Protein AF-A0A1Y5D9Z1-F1 (afdb_monomer_lite)

pLDDT: mean 82.8, std 11.49, range [46.22, 98.44]

Foldseek 3Di:
DALLLDDPVVPDPPVPCPVVVVVVVVVVVPPDPVSCVVPVVVVVVVVVVVVVVLLSVVLNCQQQNDVVQVRHHVLVSLVFDAPPDRQLSQLSSVLSCVLQPVVDLDDDGCVVHVPCCVQLAQVVVPVVVVVVNVVRSVVSSQVSLQSCLVVWDQHSVRDIDNDSLQDKDKDKDPFDWAPDRDPRRGTDTDHDIDIDMDGNCPQDDPQVNVCVPHDQFDWDWDDDPPDRRIDTDTDPPHDDWDPCLVVQQSCVSVVHHRDCVVAADVPPRNSGTHHPSVRD

Secondary structure (DSSP, 8-state):
--TT---GGG-S--TTTHHHHHHHHHHHHTS-HHHHHHTHHHHHHHHHHHHHHHHHHHHHHHHH--GGGTS--HHHHTT-PPPSSHHHHHHHHHHHHHHH-TT------STT-SS---TTBTHHHHHHHHHHHHHHHHHHHHHHHHHHHHH-EE-TTS-EE---TT-EEEEE-SSEE-SS--TTBS--EES---EEEEE-TTTS-HHHHHHTTS----EEEES-TTSS--EEEE-TTS----TTHHHHHHHHHTTPPP-HHHH-BTTTBTT-PPPGGGG-

Radius of gyration: 23.36 Å; chains: 1; bounding box: 66×49×55 Å

Sequence (280 aa):
MDNQFNNPYSRGSVSGSESAINDLLAAQQVNSDASRDAHTAAWNGFEKREELEAKMSDLSGLLNGTDDNGNVSSADALGVTYPNTGFARQLEAAVTLAIHNPQTLYMAVGTPGLGGWDDHNNGIDRYRNRMNDLMEAIKAAMAHIKAAATQGVTTISGTGRTQTDNIIINVMGDFGRLVNLNGSGGWDHANNQNLYTFGGAGVRPTKEAAALGSVVGTTVRSGTSKTNNQYTIPTTDSPTWEPMSMASSIYGYFGAQNSAILTADALLNPLGDIRLEDAL

Structure (mmCIF, N/CA/C/O backbone):
data_AF-A0A1Y5D9Z1-F1
#
_entry.id   AF-A0A1Y5D9Z1-F1
#
loop_
_atom_site.group_PDB
_atom_site.id
_atom_site.type_symbol
_atom_site.label_atom_id
_atom_site.label_alt_id
_atom_site.label_comp_id
_atom_site.label_asym_id
_atom_site.label_entity_id
_atom_site.label_seq_id
_atom_site.pdbx_PDB_ins_code
_atom_site.Cartn_x
_atom_site.Cartn_y
_atom_site.Cartn_z
_atom_site.occupancy
_atom_site.B_iso_or_equiv
_atom_site.auth_seq_id
_atom_site.auth_comp_id
_atom_site.auth_asym_id
_atom_site.auth_atom_id
_atom_site.pdbx_PDB_model_num
ATOM 1 N N . MET A 1 1 ? -11.302 -0.307 -1.345 1.00 55.00 1 MET A N 1
ATOM 2 C CA . MET A 1 1 ? -12.139 0.502 -0.425 1.00 55.00 1 MET A CA 1
ATOM 3 C C . MET A 1 1 ? -12.197 1.929 -0.958 1.00 55.00 1 MET A C 1
ATOM 5 O O . MET A 1 1 ? -11.224 2.328 -1.590 1.00 55.00 1 MET A O 1
ATOM 9 N N . ASP A 1 2 ? -13.309 2.658 -0.817 1.00 64.94 2 ASP A N 1
ATOM 10 C CA . ASP A 1 2 ? -13.320 4.097 -1.136 1.00 64.94 2 ASP A CA 1
ATOM 11 C C . ASP A 1 2 ? -12.885 4.934 0.071 1.00 64.94 2 ASP A C 1
ATOM 13 O O . ASP A 1 2 ? -12.715 4.420 1.173 1.00 64.94 2 ASP A O 1
ATOM 17 N N . ASN A 1 3 ? -12.686 6.229 -0.149 1.00 65.69 3 ASN A N 1
ATOM 18 C CA . ASN A 1 3 ? -12.287 7.191 0.876 1.00 65.69 3 ASN A CA 1
ATOM 19 C C . ASN A 1 3 ? -13.431 7.590 1.829 1.00 65.69 3 ASN A C 1
ATOM 21 O O . ASN A 1 3 ? -13.318 8.603 2.508 1.00 65.69 3 ASN A O 1
ATOM 25 N N . GLN A 1 4 ? -14.539 6.848 1.833 1.00 69.62 4 GLN A N 1
ATOM 26 C CA . GLN A 1 4 ? -15.711 7.112 2.668 1.00 69.62 4 GLN A CA 1
ATOM 27 C C . GLN A 1 4 ? -16.092 5.899 3.525 1.00 69.62 4 GLN A C 1
ATOM 29 O O . GLN A 1 4 ? -17.090 5.955 4.229 1.00 69.62 4 GLN A O 1
ATOM 34 N N . PHE A 1 5 ? -15.332 4.797 3.445 1.00 70.75 5 PHE A N 1
ATOM 35 C CA . PHE A 1 5 ? -15.662 3.525 4.094 1.00 70.75 5 PHE A CA 1
ATOM 36 C C . PHE A 1 5 ? -17.086 3.034 3.806 1.00 70.75 5 PHE A C 1
ATOM 38 O O . PHE A 1 5 ? -17.699 2.357 4.631 1.00 70.75 5 PHE A O 1
ATOM 45 N N . ASN A 1 6 ? -17.613 3.334 2.616 1.00 65.06 6 ASN A N 1
ATOM 46 C CA . ASN A 1 6 ? -18.965 2.915 2.278 1.00 65.06 6 ASN A CA 1
ATOM 47 C C . ASN A 1 6 ? -19.054 1.384 2.298 1.00 65.06 6 ASN A C 1
ATOM 49 O O . ASN A 1 6 ? -18.224 0.688 1.699 1.00 65.06 6 ASN A O 1
ATOM 53 N N . ASN A 1 7 ? -20.097 0.868 2.949 1.00 57.75 7 ASN A N 1
ATOM 54 C CA . ASN A 1 7 ? -20.390 -0.557 2.985 1.00 57.75 7 ASN A CA 1
ATOM 55 C C . ASN A 1 7 ? -20.484 -1.109 1.540 1.00 57.75 7 ASN A C 1
ATOM 57 O O . ASN A 1 7 ? -21.283 -0.619 0.744 1.00 57.75 7 ASN A O 1
ATOM 61 N N . PRO A 1 8 ? -19.707 -2.138 1.153 1.00 52.41 8 PRO A N 1
ATOM 62 C CA . PRO A 1 8 ? -19.789 -2.706 -0.194 1.00 52.41 8 PRO A CA 1
ATOM 63 C C . PRO A 1 8 ? -21.178 -3.276 -0.528 1.00 52.41 8 PRO A C 1
ATOM 65 O O . PRO A 1 8 ? -21.531 -3.337 -1.703 1.00 52.41 8 PRO A O 1
ATOM 68 N N . TYR A 1 9 ? -21.984 -3.627 0.479 1.00 47.31 9 TYR A N 1
ATOM 69 C CA . TYR A 1 9 ? -23.364 -4.088 0.310 1.00 47.31 9 TYR A CA 1
ATOM 70 C C . TYR A 1 9 ? -24.383 -2.953 0.113 1.00 47.31 9 TYR A C 1
ATOM 72 O O . TYR A 1 9 ? -25.508 -3.230 -0.290 1.00 47.31 9 TYR A O 1
ATOM 80 N N . SER A 1 10 ? -24.007 -1.686 0.333 1.00 53.44 10 SER A N 1
ATOM 81 C CA . SER A 1 10 ? -24.863 -0.523 0.038 1.00 53.44 10 SER A CA 1
ATOM 82 C C . SER A 1 10 ? -24.636 0.054 -1.366 1.00 53.44 10 SER A C 1
ATOM 84 O O . SER A 1 10 ? -25.308 1.002 -1.774 1.00 53.44 10 SER A O 1
ATOM 86 N N . ARG A 1 11 ? -23.709 -0.520 -2.149 1.00 48.22 11 ARG A N 1
ATOM 87 C CA . ARG A 1 11 ? -23.403 -0.082 -3.518 1.00 48.22 11 ARG A CA 1
ATOM 88 C C . ARG A 1 11 ? -24.401 -0.647 -4.527 1.00 48.22 11 ARG A C 1
ATOM 90 O O . ARG A 1 11 ? -24.105 -1.533 -5.320 1.00 48.22 11 ARG A O 1
ATOM 97 N N . GLY A 1 12 ? -25.590 -0.073 -4.498 1.00 47.44 12 GLY A N 1
ATOM 98 C CA . GLY A 1 12 ? -26.669 -0.263 -5.454 1.00 47.44 12 GLY A CA 1
ATOM 99 C C . GLY A 1 12 ? -27.814 0.644 -5.034 1.00 47.44 12 GLY A C 1
ATOM 100 O O . GLY A 1 12 ? -28.006 0.870 -3.845 1.00 47.44 12 GLY A O 1
ATOM 101 N N . SER A 1 13 ? -28.561 1.202 -5.985 1.00 46.22 13 SER A N 1
ATOM 102 C CA . SER A 1 13 ? -29.802 1.921 -5.681 1.00 46.22 13 SER A CA 1
ATOM 103 C C . SER A 1 13 ? -30.817 0.945 -5.073 1.00 46.22 13 SER A C 1
ATOM 105 O O . SER A 1 13 ? -31.704 0.459 -5.770 1.00 46.22 13 SER A O 1
ATOM 107 N N . VAL A 1 14 ? -30.697 0.652 -3.780 1.00 51.03 14 VAL A N 1
ATOM 108 C CA . VAL A 1 14 ? -31.704 -0.070 -3.001 1.00 51.03 14 VAL A CA 1
ATOM 109 C C . VAL A 1 14 ? -32.515 0.935 -2.186 1.00 51.03 14 VAL A C 1
ATOM 111 O O . VAL A 1 14 ? -32.739 0.792 -0.992 1.00 51.03 14 VAL A O 1
ATOM 114 N N . SER A 1 15 ? -32.999 1.981 -2.858 1.00 51.78 15 SER A N 1
ATOM 115 C CA . SER A 1 15 ? -33.947 2.944 -2.287 1.00 51.78 15 SER A CA 1
ATOM 116 C C . SER A 1 15 ? -35.288 2.308 -1.885 1.00 51.78 15 SER A C 1
ATOM 118 O O . SER A 1 15 ? -36.097 2.966 -1.242 1.00 51.78 15 SER A O 1
ATOM 120 N N . GLY A 1 16 ? -35.531 1.041 -2.245 1.00 54.88 16 GLY A N 1
ATOM 121 C CA . GLY A 1 16 ? -36.786 0.337 -1.974 1.00 54.88 16 GLY A CA 1
ATOM 122 C C . GLY A 1 16 ? -36.788 -0.626 -0.783 1.00 54.88 16 GLY A C 1
ATOM 123 O O . GLY A 1 16 ? -37.873 -0.999 -0.351 1.00 54.88 16 GLY A O 1
ATOM 124 N N . SER A 1 17 ? -35.637 -1.059 -0.252 1.00 58.69 17 SER A N 1
ATOM 125 C CA . SER A 1 17 ? -35.616 -2.090 0.804 1.00 58.69 17 SER A CA 1
ATOM 126 C C . SER A 1 17 ? -35.275 -1.568 2.191 1.00 58.69 17 SER A C 1
ATOM 128 O O . SER A 1 17 ? -35.622 -2.234 3.153 1.00 58.69 17 SER A O 1
ATOM 130 N N . GLU A 1 18 ? -34.632 -0.406 2.332 1.00 67.31 18 GLU A N 1
ATOM 131 C CA . GLU A 1 18 ? -34.245 0.099 3.659 1.00 67.31 18 GLU A CA 1
ATOM 132 C C . GLU A 1 18 ? -35.453 0.406 4.547 1.00 67.31 18 GLU A C 1
ATOM 134 O O . GLU A 1 18 ? -35.477 -0.008 5.703 1.00 67.31 18 GLU A O 1
ATOM 139 N N . SER A 1 19 ? -36.502 1.042 4.006 1.00 68.00 19 SER A N 1
ATOM 140 C CA . SER A 1 19 ? -37.731 1.251 4.782 1.00 68.00 19 SER A CA 1
ATOM 141 C C . SER A 1 19 ? -38.391 -0.082 5.126 1.00 68.00 19 SER A C 1
ATOM 143 O O . SER A 1 19 ? -38.747 -0.292 6.272 1.00 68.00 19 SER A O 1
ATOM 145 N N . ALA A 1 20 ? -38.466 -1.023 4.179 1.00 67.75 20 ALA A N 1
ATOM 146 C CA . ALA A 1 20 ? -39.058 -2.339 4.407 1.00 67.75 20 ALA A CA 1
ATOM 147 C C . ALA A 1 20 ? -38.271 -3.180 5.429 1.00 67.75 20 ALA A C 1
ATOM 149 O O . ALA A 1 20 ? -38.871 -3.933 6.190 1.00 67.75 20 ALA A O 1
ATOM 150 N N . ILE A 1 21 ? -36.941 -3.053 5.465 1.00 67.06 21 ILE A N 1
ATOM 151 C CA . ILE A 1 21 ? -36.081 -3.708 6.455 1.00 67.06 21 ILE A CA 1
ATOM 152 C C . ILE A 1 21 ? -36.273 -3.063 7.829 1.00 67.06 21 ILE A C 1
ATOM 154 O O . ILE A 1 21 ? -36.426 -3.788 8.808 1.00 67.06 21 ILE A O 1
ATOM 158 N N . ASN A 1 22 ? -36.319 -1.732 7.908 1.00 72.00 22 ASN A N 1
ATOM 159 C CA . ASN A 1 22 ? -36.568 -1.019 9.163 1.00 72.00 22 ASN A CA 1
ATOM 160 C C . ASN A 1 22 ? -37.982 -1.288 9.700 1.00 72.00 22 ASN A C 1
ATOM 162 O O . ASN A 1 22 ? -38.150 -1.514 10.896 1.00 72.00 22 ASN A O 1
ATOM 166 N N . ASP A 1 23 ? -38.980 -1.354 8.820 1.00 72.19 23 ASP A N 1
ATOM 167 C CA . ASP A 1 23 ? -40.362 -1.701 9.155 1.00 72.19 23 ASP A CA 1
ATOM 168 C C . ASP A 1 23 ? -40.469 -3.164 9.611 1.00 72.19 23 ASP A C 1
ATOM 170 O O . ASP A 1 23 ? -41.174 -3.461 10.575 1.00 72.19 23 ASP A O 1
ATOM 174 N N . LEU A 1 24 ? -39.737 -4.087 8.970 1.00 67.94 24 LEU A N 1
ATOM 175 C CA . LEU A 1 24 ? -39.651 -5.486 9.395 1.00 67.94 24 LEU A CA 1
ATOM 176 C C . LEU A 1 24 ? -38.968 -5.613 10.763 1.00 67.94 24 LEU A C 1
ATOM 178 O O . LEU A 1 24 ? -39.457 -6.355 11.612 1.00 67.94 24 LEU A O 1
ATOM 182 N N . LEU A 1 25 ? -37.877 -4.879 10.994 1.00 67.62 25 LEU A N 1
ATOM 183 C CA . LEU A 1 25 ? -37.165 -4.854 12.270 1.00 67.62 25 LEU A CA 1
ATOM 184 C C . LEU A 1 25 ? -38.067 -4.312 13.386 1.00 67.62 25 LEU A C 1
ATOM 186 O O . LEU A 1 25 ? -38.190 -4.946 14.432 1.00 67.62 25 LEU A O 1
ATOM 190 N N . ALA A 1 26 ? -38.764 -3.201 13.142 1.00 71.19 26 ALA A N 1
ATOM 191 C CA . ALA A 1 26 ? -39.721 -2.621 14.079 1.00 71.19 26 ALA A CA 1
ATOM 192 C C . ALA A 1 26 ? -40.905 -3.569 14.350 1.00 71.19 26 ALA A C 1
ATOM 194 O O . ALA A 1 26 ? -41.292 -3.769 15.501 1.00 71.19 26 ALA A O 1
ATOM 195 N N . ALA A 1 27 ? -41.448 -4.222 13.316 1.00 66.06 27 ALA A N 1
ATOM 196 C CA . ALA A 1 27 ? -42.523 -5.207 13.456 1.00 66.06 27 ALA A CA 1
ATOM 197 C C . ALA A 1 27 ? -42.079 -6.479 14.204 1.00 66.06 27 ALA A C 1
ATOM 199 O O . ALA A 1 27 ? -42.885 -7.115 14.889 1.00 66.06 27 ALA A O 1
ATOM 200 N N . GLN A 1 28 ? -40.805 -6.862 14.096 1.00 60.84 28 GLN A N 1
ATOM 201 C CA . GLN A 1 28 ? -40.249 -8.004 14.815 1.00 60.84 28 GLN A CA 1
ATOM 202 C C . GLN A 1 28 ? -39.829 -7.661 16.250 1.00 60.84 28 GLN A C 1
ATOM 204 O O . GLN A 1 28 ? -40.027 -8.501 17.121 1.00 60.84 28 GLN A O 1
ATOM 209 N N . GLN A 1 29 ? -39.361 -6.440 16.541 1.00 63.16 29 GLN A N 1
ATOM 210 C CA . GLN A 1 29 ? -39.055 -5.978 17.909 1.00 63.16 29 GLN A CA 1
ATOM 211 C C . GLN A 1 29 ? -40.295 -5.955 18.817 1.00 63.16 29 GLN A C 1
ATOM 213 O O . GLN A 1 29 ? -40.178 -6.100 20.031 1.00 63.16 29 GLN A O 1
ATOM 218 N N . VAL A 1 30 ? -41.489 -5.822 18.233 1.00 62.31 30 VAL A N 1
ATOM 219 C CA . VAL A 1 30 ? -42.778 -5.903 18.940 1.00 62.31 30 VAL A CA 1
ATOM 220 C C . VAL A 1 30 ? -43.189 -7.359 19.242 1.00 62.31 30 VAL A C 1
ATOM 222 O O . VAL A 1 30 ? -44.026 -7.593 20.114 1.00 62.31 30 VAL A O 1
ATOM 225 N N . ASN A 1 31 ? -42.591 -8.357 18.580 1.00 55.22 31 ASN A N 1
ATOM 226 C CA . ASN A 1 31 ? -42.890 -9.774 18.795 1.00 55.22 31 ASN A CA 1
ATOM 227 C C . ASN A 1 31 ? -41.893 -10.408 19.784 1.00 55.22 31 ASN A C 1
ATOM 229 O O . ASN A 1 31 ? -40.711 -10.549 19.493 1.00 55.22 31 ASN A O 1
ATOM 233 N N . SER A 1 32 ? -42.427 -10.801 20.947 1.00 62.75 32 SER A N 1
ATOM 234 C CA . SER A 1 32 ? -41.794 -11.415 22.132 1.00 62.75 32 SER A CA 1
ATOM 235 C C . SER A 1 32 ? -40.640 -12.400 21.884 1.00 62.75 32 SER A C 1
ATOM 237 O O . SER A 1 32 ? -40.615 -13.054 20.846 1.00 62.75 32 SER A O 1
ATOM 239 N N . ASP A 1 33 ? -39.807 -12.620 22.911 1.00 60.72 33 ASP A N 1
ATOM 240 C CA . ASP A 1 33 ? -38.676 -13.570 23.005 1.00 60.72 33 ASP A CA 1
ATOM 241 C C . ASP A 1 33 ? -38.830 -14.893 22.217 1.00 60.72 33 ASP A C 1
ATOM 243 O O . ASP A 1 33 ? -37.890 -15.334 21.561 1.00 60.72 33 ASP A O 1
ATOM 247 N N . ALA A 1 34 ? -40.035 -15.473 22.161 1.00 63.94 34 ALA A N 1
ATOM 248 C CA . ALA A 1 34 ? -40.348 -16.669 21.367 1.00 63.94 34 ALA A CA 1
ATOM 249 C C . ALA A 1 34 ? -40.095 -16.533 19.842 1.00 63.94 34 ALA A C 1
ATOM 251 O O . ALA A 1 34 ? -39.772 -17.513 19.173 1.00 63.94 34 ALA A O 1
ATOM 252 N N . SER A 1 35 ? -40.226 -15.329 19.273 1.00 65.31 35 SER A N 1
ATOM 253 C CA . SER A 1 35 ? -39.888 -15.015 17.872 1.00 65.31 35 SER A CA 1
ATOM 254 C C . SER A 1 35 ? -38.372 -14.968 17.656 1.00 65.31 35 SER A C 1
ATOM 256 O O . SER A 1 35 ? -37.861 -15.381 16.612 1.00 65.31 35 SER A O 1
ATOM 258 N N . ARG A 1 36 ? -37.636 -14.507 18.674 1.00 68.75 36 ARG A N 1
ATOM 259 C CA . ARG A 1 36 ? -36.171 -14.466 18.674 1.00 68.75 36 ARG A CA 1
ATOM 260 C C . ARG A 1 36 ? -35.574 -15.872 18.699 1.00 68.75 36 ARG A C 1
ATOM 262 O O . ARG A 1 36 ? -34.632 -16.145 17.956 1.00 68.75 36 ARG A O 1
ATOM 269 N N . ASP A 1 37 ? -36.189 -16.775 19.456 1.00 71.62 37 ASP A N 1
ATOM 270 C CA . ASP A 1 37 ? -35.808 -18.190 19.505 1.00 71.62 37 ASP A CA 1
ATOM 271 C C . ASP A 1 37 ? -36.114 -18.928 18.189 1.00 71.62 37 ASP A C 1
ATOM 273 O O . ASP A 1 37 ? -35.317 -19.742 17.726 1.00 71.62 37 ASP A O 1
ATOM 277 N N . ALA A 1 38 ? -37.240 -18.623 17.534 1.00 73.88 38 ALA A N 1
ATOM 278 C CA . ALA A 1 38 ? -37.608 -19.246 16.258 1.00 73.88 38 ALA A CA 1
ATOM 279 C C . ALA A 1 38 ? -36.777 -18.737 15.060 1.00 73.88 38 ALA A C 1
ATOM 281 O O . ALA A 1 38 ? -36.605 -19.454 14.070 1.00 73.88 38 ALA A O 1
ATOM 282 N N . HIS A 1 39 ? -36.258 -17.506 15.133 1.00 76.56 39 HIS A N 1
ATOM 283 C CA . HIS A 1 39 ? -35.564 -16.828 14.032 1.00 76.56 39 HIS A CA 1
ATOM 284 C C . HIS A 1 39 ? -34.196 -16.259 14.430 1.00 76.56 39 HIS A C 1
ATOM 286 O O . HIS A 1 39 ? -33.775 -15.217 13.925 1.00 76.56 39 HIS A O 1
ATOM 292 N N . THR A 1 40 ? -33.465 -16.956 15.299 1.00 79.12 40 THR A N 1
ATOM 293 C CA . THR A 1 40 ? -32.202 -16.473 15.885 1.00 79.12 40 THR A CA 1
ATOM 294 C C . THR A 1 40 ? -31.174 -16.040 14.838 1.00 79.12 40 THR A C 1
ATOM 296 O O . THR A 1 40 ? -30.507 -15.028 15.009 1.00 79.12 40 THR A O 1
ATOM 299 N N . ALA A 1 41 ? -31.071 -16.745 13.708 1.00 76.44 41 ALA A N 1
ATOM 300 C CA . ALA A 1 41 ? -30.140 -16.376 12.640 1.00 76.44 41 ALA A CA 1
ATOM 301 C C . ALA A 1 41 ? -30.478 -15.027 11.972 1.00 76.44 41 ALA A C 1
ATOM 303 O O . ALA A 1 41 ? -29.566 -14.272 11.640 1.00 76.44 41 ALA A O 1
ATOM 304 N N . ALA A 1 42 ? -31.766 -14.710 11.795 1.00 73.56 42 ALA A N 1
ATOM 305 C CA . ALA A 1 42 ? -32.195 -13.431 11.228 1.00 73.56 42 ALA A CA 1
ATOM 306 C C . ALA A 1 42 ? -31.920 -12.279 12.207 1.00 73.56 42 ALA A C 1
ATOM 308 O O . ALA A 1 42 ? -31.369 -11.254 11.812 1.00 73.56 42 ALA A O 1
ATOM 309 N N . TRP A 1 43 ? -32.203 -12.495 13.494 1.00 75.69 43 TRP A N 1
ATOM 310 C CA . TRP A 1 43 ? -31.891 -11.545 14.563 1.00 75.69 43 TRP A CA 1
ATOM 311 C C . TRP A 1 43 ? -30.396 -11.283 14.713 1.00 75.69 43 TRP A C 1
ATOM 313 O O . TRP A 1 43 ? -29.984 -10.127 14.732 1.00 75.69 43 TRP A O 1
ATOM 323 N N . ASN A 1 44 ? -29.578 -12.338 14.697 1.00 79.44 44 ASN A N 1
ATOM 324 C CA . ASN A 1 44 ? -28.123 -12.207 14.666 1.00 79.44 44 ASN A CA 1
ATOM 325 C C . ASN A 1 44 ? -27.668 -11.378 13.455 1.00 79.44 44 ASN A C 1
ATOM 327 O O . ASN A 1 44 ? -26.722 -10.606 13.561 1.00 79.44 44 ASN A O 1
ATOM 331 N N . GLY A 1 45 ? -28.336 -11.517 12.305 1.00 75.44 45 GLY A N 1
ATOM 332 C CA . GLY A 1 45 ? -28.073 -10.704 11.119 1.00 75.44 45 GLY A CA 1
ATOM 333 C C . GLY A 1 45 ? -28.350 -9.213 11.338 1.00 75.44 45 GLY A C 1
ATOM 334 O O . GLY A 1 45 ? -27.510 -8.389 10.979 1.00 75.44 45 GLY A O 1
ATOM 335 N N . PHE A 1 46 ? -29.484 -8.862 11.953 1.00 77.44 46 PHE A N 1
ATOM 336 C CA . PHE A 1 46 ? -29.830 -7.469 12.259 1.00 77.44 46 PHE A CA 1
ATOM 337 C C . PHE A 1 46 ? -28.898 -6.844 13.300 1.00 77.44 46 PHE A C 1
ATOM 339 O O . PHE A 1 46 ? -28.394 -5.748 13.076 1.00 77.44 46 PHE A O 1
ATOM 346 N N . GLU A 1 47 ? -28.588 -7.562 14.379 1.00 79.38 47 GLU A N 1
ATOM 347 C CA . GLU A 1 47 ? -27.628 -7.103 15.391 1.00 79.38 47 GLU A CA 1
ATOM 348 C C . GLU A 1 47 ? -26.233 -6.906 14.791 1.00 79.38 47 GLU A C 1
ATOM 350 O O . GLU A 1 47 ? -25.572 -5.901 15.045 1.00 79.38 47 GLU A O 1
ATOM 355 N N . LYS A 1 48 ? -25.784 -7.837 13.938 1.00 77.31 48 LYS A N 1
ATOM 356 C CA . LYS A 1 48 ? -24.497 -7.704 13.244 1.00 77.31 48 LYS A CA 1
ATOM 357 C C . LYS A 1 48 ? -24.486 -6.535 12.275 1.00 77.31 48 LYS A C 1
ATOM 359 O O . LYS A 1 48 ? -23.444 -5.905 12.121 1.00 77.31 48 LYS A O 1
ATOM 364 N N . ARG A 1 49 ? -25.610 -6.240 11.624 1.00 73.12 49 ARG A N 1
ATOM 365 C CA . ARG A 1 49 ? -25.743 -5.064 10.765 1.00 73.12 49 ARG A CA 1
ATOM 366 C C . ARG A 1 49 ? -25.589 -3.778 11.577 1.00 73.12 49 ARG A C 1
ATOM 368 O O . ARG A 1 49 ? -24.762 -2.956 11.203 1.00 73.12 49 ARG A O 1
ATOM 375 N N . GLU A 1 50 ? -26.328 -3.633 12.673 1.00 76.56 50 GLU A N 1
ATOM 376 C CA . GLU A 1 50 ? -26.246 -2.462 13.557 1.00 76.56 50 GLU A CA 1
ATOM 377 C C . GLU A 1 50 ? -24.828 -2.291 14.129 1.00 76.56 50 GLU A C 1
ATOM 379 O O . GLU A 1 50 ? -24.252 -1.204 14.075 1.00 76.56 50 GLU A O 1
ATOM 384 N N . GLU A 1 51 ? -24.201 -3.389 14.569 1.00 80.00 51 GLU A N 1
ATOM 385 C CA . GLU A 1 51 ? -22.807 -3.398 15.028 1.00 80.00 51 GLU A CA 1
ATOM 386 C C . GLU A 1 51 ? -21.835 -2.937 13.925 1.00 80.00 51 GLU A C 1
ATOM 388 O O . GLU A 1 51 ? -20.902 -2.175 14.187 1.00 80.00 51 GLU A O 1
ATOM 393 N N . LEU A 1 52 ? -22.024 -3.399 12.685 1.00 76.00 52 LEU A N 1
ATOM 394 C CA . LEU A 1 52 ? -21.190 -2.999 11.551 1.00 76.00 52 LEU A CA 1
ATOM 395 C C . LEU A 1 52 ? -21.405 -1.532 11.172 1.00 76.00 52 LEU A C 1
ATOM 397 O O . LEU A 1 52 ? -20.427 -0.846 10.887 1.00 76.00 52 LEU A O 1
ATOM 401 N N . GLU A 1 53 ? -22.644 -1.041 11.185 1.00 76.00 53 GLU A N 1
ATOM 402 C CA . GLU A 1 53 ? -22.965 0.363 10.911 1.00 76.00 53 GLU A CA 1
ATOM 403 C C . GLU A 1 53 ? -22.314 1.296 11.938 1.00 76.00 53 GLU A C 1
ATOM 405 O O . GLU A 1 53 ? -21.650 2.257 11.543 1.00 76.00 53 GLU A O 1
ATOM 410 N N . ALA A 1 54 ? -22.396 0.966 13.231 1.00 81.00 54 ALA A N 1
ATOM 411 C CA . ALA A 1 54 ? -21.711 1.712 14.285 1.00 81.00 54 ALA A CA 1
ATOM 412 C C . ALA A 1 54 ? -20.189 1.753 14.055 1.00 81.00 54 ALA A C 1
ATOM 414 O O . ALA A 1 54 ? -19.590 2.827 14.026 1.00 81.00 54 ALA A O 1
ATOM 415 N N . LYS A 1 55 ? -19.567 0.603 13.759 1.00 81.94 55 LYS A N 1
ATOM 416 C CA . LYS A 1 55 ? -18.124 0.536 13.457 1.00 81.94 55 LYS A CA 1
ATOM 417 C C . LYS A 1 55 ? -17.731 1.342 12.217 1.00 81.94 55 LYS A C 1
ATOM 419 O O . LYS A 1 55 ? -16.638 1.905 12.178 1.00 81.94 55 LYS A O 1
ATOM 424 N N . MET A 1 56 ? -18.581 1.390 11.189 1.00 77.25 56 MET A N 1
ATOM 425 C CA . MET A 1 56 ? -18.335 2.219 10.002 1.00 77.25 56 MET A CA 1
ATOM 426 C C . MET A 1 56 ? -18.466 3.714 10.313 1.00 77.25 56 MET A C 1
ATOM 428 O O . MET A 1 56 ? -17.708 4.515 9.762 1.00 77.25 56 MET A O 1
ATOM 432 N N . SER A 1 57 ? -19.379 4.096 11.211 1.00 78.06 57 SER A N 1
ATOM 433 C CA . SER A 1 57 ? -19.485 5.470 11.713 1.00 78.06 57 SER A CA 1
ATOM 434 C C . SER A 1 57 ? -18.216 5.881 12.461 1.00 78.06 57 SER A C 1
ATOM 436 O O . SER A 1 57 ? -17.638 6.923 12.151 1.00 78.06 57 SER A O 1
ATOM 438 N N . ASP A 1 58 ? -17.719 5.031 13.363 1.00 85.69 58 ASP A N 1
ATOM 439 C CA . ASP A 1 58 ? -16.473 5.283 14.096 1.00 85.69 58 ASP A CA 1
ATOM 440 C C . ASP A 1 58 ? -15.285 5.465 13.140 1.00 85.69 58 ASP A C 1
ATOM 442 O O . ASP A 1 58 ? -14.505 6.410 13.259 1.00 85.69 58 ASP A O 1
ATOM 446 N N . LEU A 1 59 ? -15.174 4.602 12.125 1.00 86.81 59 LEU A N 1
ATOM 447 C CA . LEU A 1 59 ? -14.150 4.718 11.082 1.00 86.81 59 LEU A CA 1
ATOM 448 C C . LEU A 1 59 ? -14.295 5.998 10.252 1.00 86.81 59 LEU A C 1
ATOM 450 O O . LEU A 1 59 ? -13.294 6.628 9.912 1.00 86.81 59 LEU A O 1
ATOM 454 N N . SER A 1 60 ? -15.523 6.410 9.945 1.00 87.00 60 SER A N 1
ATOM 455 C CA . SER A 1 60 ? -15.782 7.667 9.235 1.00 87.00 60 SER A CA 1
ATOM 456 C C . SER A 1 60 ? -15.356 8.879 10.063 1.00 87.00 60 SER A C 1
ATOM 458 O O . SER A 1 60 ? -14.776 9.812 9.505 1.00 87.00 60 SER A O 1
ATOM 460 N N . GLY A 1 61 ? -15.571 8.843 11.381 1.00 89.25 61 GLY A N 1
ATOM 461 C CA . GLY A 1 61 ? -15.053 9.843 12.316 1.00 89.25 61 GLY A CA 1
ATOM 462 C C . GLY A 1 61 ? -13.523 9.863 12.362 1.00 89.25 61 GLY A C 1
ATOM 463 O O . GLY A 1 61 ? -12.920 10.928 12.395 1.00 89.25 61 GLY A O 1
ATOM 464 N N . LEU A 1 62 ? -12.869 8.703 12.257 1.00 92.31 62 LEU A N 1
ATOM 465 C CA . LEU A 1 62 ? -11.406 8.626 12.180 1.00 92.31 62 LEU A CA 1
ATOM 466 C C . LEU A 1 62 ? -10.825 9.197 10.877 1.00 92.31 62 LEU A C 1
ATOM 468 O O . LEU A 1 62 ? -9.661 9.587 10.871 1.00 92.31 62 LEU A O 1
ATOM 472 N N . LEU A 1 63 ? -11.583 9.246 9.777 1.00 91.56 63 LEU A N 1
ATOM 473 C CA . LEU A 1 63 ? -11.111 9.865 8.531 1.00 91.56 63 LEU A CA 1
ATOM 474 C C . LEU A 1 63 ? -11.458 11.339 8.397 1.00 91.56 63 LEU A C 1
ATOM 476 O O . LEU A 1 63 ? -10.633 12.106 7.921 1.00 91.56 63 LEU A O 1
ATOM 480 N N . ASN A 1 64 ? -12.676 11.726 8.758 1.00 89.19 64 ASN A N 1
ATOM 481 C CA . ASN A 1 64 ? -13.154 13.091 8.533 1.00 89.19 64 ASN A CA 1
ATOM 482 C C . ASN A 1 64 ? -13.000 13.978 9.772 1.00 89.19 64 ASN A C 1
ATOM 484 O O . ASN A 1 64 ? -13.158 15.192 9.682 1.00 89.19 64 ASN A O 1
ATOM 488 N N . GLY A 1 65 ? -12.699 13.366 10.914 1.00 87.75 65 GLY A N 1
ATOM 489 C CA . GLY A 1 65 ? -12.745 14.001 12.212 1.00 87.75 65 GLY A CA 1
ATOM 490 C C . GLY A 1 65 ? -14.138 14.026 12.827 1.00 87.75 65 GLY A C 1
ATOM 491 O O . GLY A 1 65 ? -15.148 13.684 12.209 1.00 87.75 65 GLY A O 1
ATOM 492 N N . THR A 1 66 ? -14.156 14.428 14.087 1.00 87.50 66 THR A N 1
ATOM 493 C CA . THR A 1 66 ? -15.332 14.700 14.906 1.00 87.50 66 THR A CA 1
ATOM 494 C C . THR A 1 66 ? -15.126 16.041 15.606 1.00 87.50 66 THR A C 1
ATOM 496 O O . THR A 1 66 ? -13.997 16.522 15.724 1.00 87.50 66 THR A O 1
ATOM 499 N N . ASP A 1 67 ? -16.189 16.641 16.137 1.00 87.69 67 ASP A N 1
ATOM 500 C CA . ASP A 1 67 ? -16.047 17.884 16.907 1.00 87.69 67 ASP A CA 1
ATOM 501 C C . ASP A 1 67 ? -15.072 17.717 18.088 1.00 87.69 67 ASP A C 1
ATOM 503 O O . ASP A 1 67 ? -14.274 18.612 18.370 1.00 87.69 67 ASP A O 1
ATOM 507 N N . ASP A 1 68 ? -15.058 16.532 18.704 1.00 83.31 68 ASP A N 1
ATOM 508 C CA . ASP A 1 68 ? -14.182 16.193 19.831 1.00 83.31 68 ASP A CA 1
ATOM 509 C C . ASP A 1 68 ? -12.695 16.160 19.460 1.00 83.31 68 ASP A C 1
ATOM 511 O O . ASP A 1 68 ? -11.842 16.418 20.312 1.00 83.31 68 ASP A O 1
ATOM 515 N N . ASN A 1 69 ? -12.365 15.845 18.203 1.00 84.56 69 ASN A N 1
ATOM 516 C CA . ASN A 1 69 ? -10.982 15.803 17.733 1.00 84.56 69 ASN A CA 1
ATOM 517 C C . ASN A 1 69 ? -10.577 17.047 16.927 1.00 84.56 69 ASN A C 1
ATOM 519 O O . ASN A 1 69 ? -9.463 17.095 16.413 1.00 84.56 69 ASN A O 1
ATOM 523 N N . GLY A 1 70 ? -11.443 18.063 16.844 1.00 87.88 70 GLY A N 1
ATOM 524 C CA . GLY A 1 70 ? -11.183 19.289 16.091 1.00 87.88 70 GLY A CA 1
ATOM 525 C C . GLY A 1 70 ? -11.443 19.170 14.588 1.00 87.88 70 GLY A C 1
ATOM 526 O O . GLY A 1 70 ? -10.916 19.981 13.828 1.00 87.88 70 GLY A O 1
ATOM 527 N N . ASN A 1 71 ? -12.262 18.202 14.165 1.00 91.62 71 ASN A N 1
ATOM 528 C CA . ASN A 1 71 ? -12.630 17.955 12.770 1.00 91.62 71 ASN A CA 1
ATOM 529 C C . ASN A 1 71 ? -11.415 17.689 11.864 1.00 91.62 71 ASN A C 1
ATOM 531 O O . ASN A 1 71 ? -11.326 18.202 10.747 1.00 91.62 71 ASN A O 1
ATOM 535 N N . VAL A 1 72 ? -10.468 16.891 12.366 1.00 93.81 72 VAL A N 1
ATOM 536 C CA . VAL A 1 72 ? -9.284 16.445 11.617 1.00 93.81 72 VAL A CA 1
ATOM 537 C C . VAL A 1 72 ? -9.226 14.922 11.526 1.00 93.81 72 VAL A C 1
ATOM 539 O O . VAL A 1 72 ? -9.737 14.214 12.397 1.00 93.81 72 VAL A O 1
ATOM 542 N N . SER A 1 73 ? -8.585 14.399 10.480 1.00 95.25 73 SER A N 1
ATOM 543 C CA . SER A 1 73 ? -8.386 12.954 10.342 1.00 95.25 73 SER A CA 1
ATOM 544 C C . SER A 1 73 ? -7.462 12.409 11.437 1.00 95.25 73 SER A C 1
ATOM 546 O O . SER A 1 73 ? -6.708 13.146 12.072 1.00 95.25 73 SER A O 1
ATOM 548 N N . SER A 1 74 ? -7.474 11.093 11.647 1.00 95.62 74 SER A N 1
ATOM 549 C CA . SER A 1 74 ? -6.531 10.413 12.544 1.00 95.62 74 SER A CA 1
ATOM 550 C C . SER A 1 74 ? -5.075 10.686 12.146 1.00 95.62 74 SER A C 1
ATOM 552 O O . SER A 1 74 ? -4.228 10.921 13.007 1.00 95.62 74 SER A O 1
ATOM 554 N N . ALA A 1 75 ? -4.787 10.745 10.840 1.00 97.38 75 ALA A N 1
ATOM 555 C CA . ALA A 1 75 ? -3.456 11.078 10.347 1.00 97.38 75 ALA A CA 1
ATOM 556 C C . ALA A 1 75 ? -3.055 12.503 10.757 1.00 97.38 75 ALA A C 1
ATOM 558 O O . ALA A 1 75 ? -1.985 12.695 11.338 1.00 97.38 75 ALA A O 1
ATOM 559 N N . ASP A 1 76 ? -3.935 13.480 10.530 1.00 96.94 76 ASP A N 1
ATOM 560 C CA . ASP A 1 76 ? -3.688 14.879 10.883 1.00 96.94 76 ASP A CA 1
ATOM 561 C C . ASP A 1 76 ? -3.577 15.078 12.404 1.00 96.94 76 ASP A C 1
ATOM 563 O O . ASP A 1 76 ? -2.675 15.781 12.863 1.00 96.94 76 ASP A O 1
ATOM 567 N N . ALA A 1 77 ? -4.413 14.401 13.201 1.00 95.81 77 ALA A N 1
ATOM 568 C CA . ALA A 1 77 ? -4.324 14.396 14.665 1.00 95.81 77 ALA A CA 1
ATOM 569 C C . ALA A 1 77 ? -2.972 13.858 15.168 1.00 95.81 77 ALA A C 1
ATOM 571 O O . ALA A 1 77 ? -2.464 14.300 16.198 1.00 95.81 77 ALA A O 1
ATOM 572 N N . LEU A 1 78 ? -2.363 12.937 14.416 1.00 96.88 78 LEU A N 1
ATOM 573 C CA . LEU A 1 78 ? -1.027 12.396 14.668 1.00 96.88 78 LEU A CA 1
ATOM 574 C C . LEU A 1 78 ? 0.104 13.247 14.055 1.00 96.88 78 LEU A C 1
ATOM 576 O O . LEU A 1 78 ? 1.277 12.881 14.180 1.00 96.88 78 LEU A O 1
ATOM 580 N N . GLY A 1 79 ? -0.219 14.377 13.417 1.00 97.12 79 GLY A N 1
ATOM 581 C CA . GLY A 1 79 ? 0.734 15.288 12.781 1.00 97.12 79 GLY A CA 1
ATOM 582 C C . GLY A 1 79 ? 1.215 14.835 11.399 1.00 97.12 79 GLY A C 1
ATOM 583 O O . GLY A 1 79 ? 2.318 15.200 10.985 1.00 97.12 79 GLY A O 1
ATOM 584 N N . VAL A 1 80 ? 0.432 14.014 10.695 1.00 98.12 80 VAL A N 1
ATOM 585 C CA . VAL A 1 80 ? 0.768 13.457 9.379 1.00 98.12 80 VAL A CA 1
ATOM 586 C C . VAL A 1 80 ? -0.220 13.930 8.322 1.00 98.12 80 VAL A C 1
ATOM 588 O O . VAL A 1 80 ? -1.362 13.494 8.289 1.00 98.12 80 VAL A O 1
ATOM 591 N N . THR A 1 81 ? 0.265 14.738 7.383 1.00 96.81 81 THR A N 1
ATOM 592 C CA . THR A 1 81 ? -0.538 15.235 6.261 1.00 96.81 81 THR A CA 1
ATOM 593 C C . THR A 1 81 ? -0.299 14.406 5.002 1.00 96.81 81 THR A C 1
ATOM 595 O O . THR A 1 81 ? 0.842 14.241 4.557 1.00 96.81 81 THR A O 1
ATOM 598 N N . TYR A 1 82 ? -1.378 13.919 4.390 1.00 96.69 82 TYR A N 1
ATOM 599 C CA . TYR A 1 82 ? -1.331 13.248 3.091 1.00 96.69 82 TYR A CA 1
ATOM 600 C C . TYR A 1 82 ? -1.365 14.255 1.927 1.00 96.69 82 TYR A C 1
ATOM 602 O O . TYR A 1 82 ? -2.011 15.301 2.025 1.00 96.69 82 TYR A O 1
ATOM 610 N N . PRO A 1 83 ? -0.721 13.952 0.781 1.00 95.06 83 PRO A N 1
ATOM 611 C CA . PRO A 1 83 ? -0.887 14.748 -0.432 1.00 95.06 83 PRO A CA 1
ATOM 612 C C . PRO A 1 83 ? -2.355 14.824 -0.873 1.00 95.06 83 PRO A C 1
ATOM 614 O O . PRO A 1 83 ? -3.104 13.857 -0.754 1.00 95.06 83 PRO A O 1
ATOM 617 N N . ASN A 1 84 ? -2.770 15.942 -1.474 1.00 91.81 84 ASN A N 1
ATOM 618 C CA . ASN A 1 84 ? -4.144 16.107 -1.957 1.00 91.81 84 ASN A CA 1
ATOM 619 C C . ASN A 1 84 ? -4.378 15.410 -3.315 1.00 91.81 84 ASN A C 1
ATOM 621 O O . ASN A 1 84 ? -4.622 16.056 -4.334 1.00 91.81 84 ASN A O 1
ATOM 625 N N . THR A 1 85 ? -4.314 14.077 -3.339 1.00 88.62 85 THR A N 1
ATOM 626 C CA . THR A 1 85 ? -4.585 13.260 -4.532 1.00 88.62 85 THR A CA 1
ATOM 627 C C . THR A 1 85 ? -5.624 12.178 -4.244 1.00 88.62 85 THR A C 1
ATOM 629 O O . THR A 1 85 ? -5.861 11.794 -3.099 1.00 88.62 85 THR A O 1
ATOM 632 N N . GLY A 1 86 ? -6.278 11.670 -5.295 1.00 85.31 86 GLY A N 1
ATOM 633 C CA . GLY A 1 86 ? -7.270 10.598 -5.147 1.00 85.31 86 GLY A CA 1
ATOM 634 C C . GLY A 1 86 ? -6.674 9.322 -4.550 1.00 85.31 86 GLY A C 1
ATOM 635 O O . GLY A 1 86 ? -7.296 8.706 -3.690 1.00 85.31 86 GLY A O 1
ATOM 636 N N . PHE A 1 87 ? -5.457 8.964 -4.963 1.00 85.88 87 PHE A N 1
ATOM 637 C CA . PHE A 1 87 ? -4.750 7.808 -4.420 1.00 85.88 87 PHE A CA 1
ATOM 638 C C . PHE A 1 87 ? -4.353 8.015 -2.956 1.00 85.88 87 PHE A C 1
ATOM 640 O O . PHE A 1 87 ? -4.609 7.138 -2.138 1.00 85.88 87 PHE A O 1
ATOM 647 N N . ALA A 1 88 ? -3.801 9.182 -2.609 1.00 91.50 88 ALA A N 1
ATOM 648 C CA . ALA A 1 88 ? -3.403 9.484 -1.238 1.00 91.50 88 ALA A CA 1
ATOM 649 C C . ALA A 1 88 ? -4.582 9.384 -0.258 1.00 91.50 88 ALA A C 1
ATOM 651 O O . ALA A 1 88 ? -4.437 8.750 0.778 1.00 91.50 88 ALA A O 1
ATOM 652 N N . ARG A 1 89 ? -5.770 9.882 -0.630 1.00 90.81 89 ARG A N 1
ATOM 653 C CA . ARG A 1 89 ? -6.992 9.730 0.184 1.00 90.81 89 ARG A CA 1
ATOM 654 C C . ARG A 1 89 ? -7.429 8.274 0.362 1.00 90.81 89 ARG A C 1
ATOM 656 O O . ARG A 1 89 ? -7.888 7.890 1.431 1.00 90.81 89 ARG A O 1
ATOM 663 N N . GLN A 1 90 ? -7.315 7.450 -0.683 1.00 90.62 90 GLN A N 1
ATOM 664 C CA . GLN A 1 90 ? -7.630 6.020 -0.568 1.00 90.62 90 GLN A CA 1
ATOM 665 C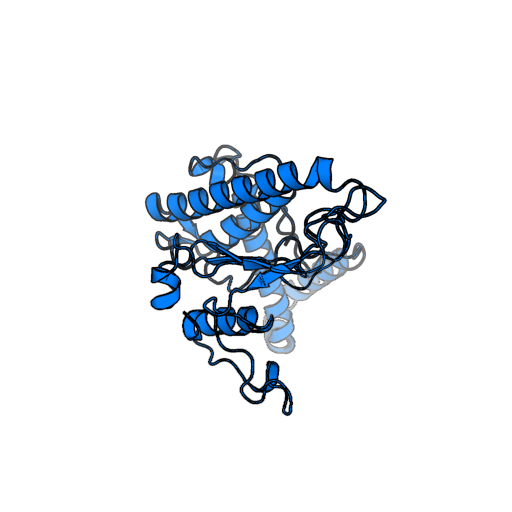 C . GLN A 1 90 ? -6.614 5.286 0.313 1.00 90.62 90 GLN A C 1
ATOM 667 O O . GLN A 1 90 ? -6.982 4.375 1.053 1.00 90.62 90 GLN A O 1
ATOM 672 N N . LEU A 1 91 ? -5.341 5.673 0.226 1.00 93.38 91 LEU A N 1
ATOM 673 C CA . LEU A 1 91 ? -4.279 5.099 1.038 1.00 93.38 91 LEU A CA 1
ATOM 674 C C . LEU A 1 91 ? -4.409 5.517 2.507 1.00 93.38 91 LEU A C 1
ATOM 676 O O . LEU A 1 91 ? -4.280 4.662 3.377 1.00 93.38 91 LEU A O 1
ATOM 680 N N . GLU A 1 92 ? -4.737 6.781 2.781 1.00 95.50 92 GLU A N 1
ATOM 681 C CA . GLU A 1 92 ? -5.066 7.267 4.123 1.00 95.50 92 GLU A CA 1
ATOM 682 C C . GLU A 1 92 ? -6.204 6.446 4.734 1.00 95.50 92 GLU A C 1
ATOM 684 O O . GLU A 1 92 ? -6.037 5.897 5.819 1.00 95.50 92 GLU A O 1
ATOM 689 N N . ALA A 1 93 ? -7.306 6.253 4.001 1.00 93.12 93 ALA A N 1
ATOM 690 C CA . ALA A 1 93 ? -8.413 5.395 4.424 1.00 93.12 93 ALA A CA 1
ATOM 691 C C . ALA A 1 93 ? -7.960 3.971 4.777 1.00 93.12 93 ALA A C 1
ATOM 693 O O . ALA A 1 93 ? -8.264 3.466 5.859 1.00 93.12 93 ALA A O 1
ATOM 694 N N . ALA A 1 94 ? -7.193 3.325 3.898 1.00 94.12 94 ALA A N 1
ATOM 695 C CA . ALA A 1 94 ? -6.713 1.967 4.138 1.00 94.12 94 ALA A CA 1
ATOM 696 C C . ALA A 1 94 ? -5.792 1.876 5.368 1.00 94.12 94 ALA A C 1
ATOM 698 O O . ALA A 1 94 ? -5.918 0.957 6.177 1.00 94.12 94 ALA A O 1
ATOM 699 N N . VAL A 1 95 ? -4.883 2.836 5.541 1.00 96.38 95 VAL A N 1
ATOM 700 C CA . VAL A 1 95 ? -3.951 2.861 6.675 1.00 96.38 95 VAL A CA 1
ATOM 701 C C . VAL A 1 95 ? -4.682 3.161 7.983 1.00 96.38 95 VAL A C 1
ATOM 703 O O . VAL A 1 95 ? -4.455 2.457 8.965 1.00 96.38 95 VAL A O 1
ATOM 706 N N . THR A 1 96 ? -5.607 4.124 7.995 1.00 96.12 96 THR A N 1
ATOM 707 C CA . THR A 1 96 ? -6.477 4.406 9.147 1.00 96.12 96 THR A CA 1
ATOM 708 C C . THR A 1 96 ? -7.249 3.154 9.556 1.00 96.12 96 THR A C 1
ATOM 710 O O . THR A 1 96 ? -7.250 2.785 10.731 1.00 96.12 96 THR A O 1
ATOM 713 N N . LEU A 1 97 ? -7.835 2.430 8.597 1.00 94.50 97 LEU A N 1
ATOM 714 C CA . LEU A 1 97 ? -8.524 1.176 8.887 1.00 94.50 97 LEU A CA 1
ATOM 715 C C . LEU A 1 97 ? -7.577 0.118 9.472 1.00 94.50 97 LEU A C 1
ATOM 717 O O . LEU A 1 97 ? -7.920 -0.508 10.469 1.00 94.50 97 LEU A O 1
ATOM 721 N N . ALA A 1 98 ? -6.388 -0.075 8.899 1.00 94.88 98 ALA A N 1
ATOM 722 C CA . ALA A 1 98 ? -5.413 -1.044 9.412 1.00 94.88 98 ALA A CA 1
ATOM 723 C C . ALA A 1 98 ? -4.946 -0.722 10.841 1.00 94.88 98 ALA A C 1
ATOM 725 O O . ALA A 1 98 ? -4.699 -1.621 11.648 1.00 94.88 98 ALA A O 1
ATOM 726 N N . ILE A 1 99 ? -4.802 0.568 11.149 1.00 96.31 99 ILE A N 1
ATOM 727 C CA . ILE A 1 99 ? -4.380 1.054 12.461 1.00 96.31 99 ILE A CA 1
ATOM 728 C C . ILE A 1 99 ? -5.498 0.852 13.487 1.00 96.31 99 ILE A C 1
ATOM 730 O O . ILE A 1 99 ? -5.245 0.283 14.547 1.00 96.31 99 ILE A O 1
ATOM 734 N N . HIS A 1 100 ? -6.727 1.273 13.180 1.00 94.94 100 HIS A N 1
ATOM 735 C CA . HIS A 1 100 ? -7.823 1.299 14.153 1.00 94.94 100 HIS A CA 1
ATOM 736 C C . HIS A 1 100 ? -8.686 0.033 14.169 1.00 94.94 100 HIS A C 1
ATOM 738 O O . HIS A 1 100 ? -9.393 -0.197 15.149 1.00 94.94 100 HIS A O 1
ATOM 744 N N . ASN A 1 101 ? -8.604 -0.819 13.147 1.00 92.38 101 ASN A N 1
ATOM 745 C CA . ASN A 1 101 ? -9.241 -2.130 13.102 1.00 92.38 101 ASN A CA 1
ATOM 746 C C . ASN A 1 101 ? -8.195 -3.237 12.856 1.00 92.38 101 ASN A C 1
ATOM 748 O O . ASN A 1 101 ? -8.021 -3.681 11.716 1.00 92.38 101 ASN A O 1
ATOM 752 N N . PRO A 1 102 ? -7.530 -3.740 13.914 1.00 88.69 102 PRO A N 1
ATOM 753 C CA . PRO A 1 102 ? -6.478 -4.752 13.787 1.00 88.69 102 PRO A CA 1
ATOM 754 C C . PRO A 1 102 ? -6.980 -6.113 13.280 1.00 88.69 102 PRO A C 1
ATOM 756 O O . PRO A 1 102 ? -6.171 -6.978 12.963 1.00 88.69 102 PRO A O 1
ATOM 759 N N . GLN A 1 103 ? -8.299 -6.316 13.195 1.00 86.50 103 GLN A N 1
ATOM 760 C CA . GLN A 1 103 ? -8.902 -7.507 12.591 1.00 86.50 103 GLN A CA 1
ATOM 761 C C . GLN A 1 103 ? -8.913 -7.442 11.053 1.00 86.50 103 GLN A C 1
ATOM 763 O O . GLN A 1 103 ? -9.263 -8.421 10.395 1.00 86.50 103 GLN A O 1
ATOM 768 N N . THR A 1 104 ? -8.534 -6.305 10.464 1.00 86.81 104 THR A N 1
ATOM 769 C CA . THR A 1 104 ? -8.389 -6.157 9.014 1.00 86.81 104 THR A CA 1
ATOM 770 C C . THR A 1 104 ? -7.157 -6.919 8.542 1.00 86.81 104 THR A C 1
ATOM 772 O O . THR A 1 104 ? -6.030 -6.489 8.770 1.00 86.81 104 THR A O 1
ATOM 775 N N . LEU A 1 105 ? -7.372 -8.047 7.863 1.00 84.56 105 LEU A N 1
ATOM 776 C CA . LEU A 1 105 ? -6.279 -8.886 7.365 1.00 84.56 105 LEU A CA 1
ATOM 777 C C . LEU A 1 105 ? -5.754 -8.405 6.011 1.00 84.56 105 LEU A C 1
ATOM 779 O O . LEU A 1 105 ? -4.553 -8.371 5.785 1.00 84.56 105 LEU A O 1
ATOM 783 N N . TYR A 1 106 ? -6.640 -8.011 5.098 1.00 86.06 106 TYR A N 1
ATOM 784 C CA . TYR A 1 106 ? -6.252 -7.660 3.736 1.00 86.06 106 TYR A CA 1
ATOM 785 C C . TYR A 1 106 ? -7.099 -6.516 3.191 1.00 86.06 106 TYR A C 1
ATOM 787 O O . TYR A 1 106 ? -8.312 -6.463 3.399 1.00 86.06 106 TYR A O 1
ATOM 795 N N . MET A 1 107 ? -6.451 -5.619 2.451 1.00 88.50 107 MET A N 1
ATOM 796 C CA . MET A 1 107 ? -7.104 -4.545 1.715 1.00 88.50 107 MET A CA 1
ATOM 797 C C . MET A 1 107 ? -6.488 -4.431 0.329 1.00 88.50 107 MET A C 1
ATOM 799 O O . MET A 1 107 ? -5.269 -4.407 0.181 1.00 88.50 107 MET A O 1
ATOM 803 N N . ALA A 1 108 ? -7.348 -4.277 -0.672 1.00 85.50 108 ALA A N 1
ATOM 804 C CA . ALA A 1 108 ? -6.948 -3.871 -2.008 1.00 85.50 108 ALA A CA 1
ATOM 805 C C . ALA A 1 108 ? -7.365 -2.411 -2.250 1.00 85.50 108 ALA A C 1
ATOM 807 O O . ALA A 1 108 ? -8.523 -2.020 -2.029 1.00 85.50 108 ALA A O 1
ATOM 808 N N . VAL A 1 109 ? -6.407 -1.605 -2.704 1.00 83.12 109 VAL A N 1
ATOM 809 C CA . VAL A 1 109 ? -6.550 -0.170 -2.982 1.00 83.12 109 VAL A CA 1
ATOM 810 C C . VAL A 1 109 ? -6.204 0.075 -4.449 1.00 83.12 109 VAL A C 1
ATOM 812 O O . VAL A 1 109 ? -5.298 -0.560 -4.975 1.00 83.12 109 VAL A O 1
ATOM 815 N N . GLY A 1 110 ? -6.933 0.965 -5.129 1.00 70.62 110 GLY A N 1
ATOM 816 C CA . GLY A 1 110 ? -6.667 1.269 -6.541 1.00 70.62 110 GLY A CA 1
ATOM 817 C C . GLY A 1 110 ? -7.096 0.188 -7.544 1.00 70.62 110 GLY A C 1
ATOM 818 O O . GLY A 1 110 ? -6.662 0.227 -8.690 1.00 70.62 110 GLY A O 1
ATOM 819 N N . THR A 1 111 ? -7.965 -0.754 -7.154 1.00 59.62 111 THR A N 1
ATOM 820 C CA . THR A 1 111 ? -8.473 -1.828 -8.034 1.00 59.62 111 THR A CA 1
ATOM 821 C C . THR A 1 111 ? -9.306 -1.376 -9.245 1.00 59.62 111 THR A C 1
ATOM 823 O O . THR A 1 111 ? -9.314 -2.112 -10.227 1.00 59.62 111 THR A O 1
ATOM 826 N N . PRO A 1 112 ? -9.939 -0.181 -9.289 1.00 56.75 112 PRO A N 1
ATOM 827 C CA . PRO A 1 112 ? -10.489 0.374 -10.535 1.00 56.75 112 PRO A CA 1
ATOM 828 C C . PRO A 1 112 ? -9.409 0.911 -11.502 1.00 56.75 112 PRO A C 1
ATOM 830 O O . PRO A 1 112 ? -9.720 1.679 -12.411 1.00 56.75 112 PRO A O 1
ATOM 833 N N . GLY A 1 113 ? -8.137 0.572 -11.269 1.00 53.53 113 GLY A N 1
ATOM 834 C CA . GLY A 1 113 ? -6.973 1.289 -11.768 1.00 53.53 113 GLY A CA 1
ATOM 835 C C . GLY A 1 113 ? -6.663 2.478 -10.859 1.00 53.53 113 GLY A C 1
ATOM 836 O O . GLY A 1 113 ? -7.561 3.118 -10.310 1.00 53.53 113 GLY A O 1
ATOM 837 N N . LEU A 1 114 ? -5.384 2.815 -10.710 1.00 56.66 114 LEU A N 1
ATOM 838 C CA . LEU A 1 114 ? -4.893 3.966 -9.941 1.00 56.66 114 LEU A CA 1
ATOM 839 C C . LEU A 1 114 ? -5.285 5.333 -10.571 1.00 56.66 114 LEU A C 1
ATOM 841 O O . LEU A 1 114 ? -4.491 6.268 -10.602 1.00 56.66 114 LEU A O 1
ATOM 845 N N . GLY A 1 115 ? -6.500 5.476 -11.110 1.00 54.84 115 GLY A N 1
ATOM 846 C CA . GLY A 1 115 ? -6.995 6.712 -11.719 1.00 54.84 115 GLY A CA 1
ATOM 847 C C . GLY A 1 115 ? -6.466 6.958 -13.134 1.00 54.84 115 GLY A C 1
ATOM 848 O O . GLY A 1 115 ? -6.123 8.088 -13.477 1.00 54.84 115 GLY A O 1
ATOM 849 N N . GLY A 1 116 ? -6.388 5.912 -13.964 1.00 63.16 116 GLY A N 1
ATOM 850 C CA . GLY A 1 116 ? -6.042 6.060 -15.380 1.00 63.16 116 GLY A CA 1
ATOM 851 C C . GLY A 1 116 ? -4.541 6.098 -15.662 1.00 63.16 116 GLY A C 1
ATOM 852 O O . GLY A 1 116 ? -4.091 6.962 -16.412 1.00 63.16 116 GLY A O 1
ATOM 853 N N . TRP A 1 117 ? -3.786 5.141 -15.111 1.00 75.00 117 TRP A N 1
ATOM 854 C CA . TRP A 1 117 ? -2.386 4.824 -15.477 1.00 75.00 117 TRP A CA 1
ATOM 855 C C . TRP A 1 117 ? -2.256 4.156 -16.856 1.00 75.00 117 TRP A C 1
ATOM 857 O O . TRP A 1 117 ? -1.253 3.514 -17.174 1.00 75.00 117 TRP A O 1
ATOM 867 N N . ASP A 1 118 ? -3.287 4.311 -17.686 1.00 75.81 118 ASP A N 1
ATOM 868 C CA . ASP A 1 118 ? -3.220 4.034 -19.108 1.00 75.81 118 ASP A CA 1
ATOM 869 C C . ASP A 1 118 ? -2.334 5.093 -19.781 1.00 75.81 118 ASP A C 1
ATOM 871 O O . ASP A 1 118 ? -2.794 6.103 -20.313 1.00 75.81 118 ASP A O 1
ATOM 875 N N . ASP A 1 119 ? -1.028 4.876 -19.666 1.00 77.62 119 ASP A N 1
ATOM 876 C CA . ASP A 1 119 ? 0.021 5.717 -20.231 1.00 77.62 119 ASP A CA 1
ATOM 877 C C . ASP A 1 119 ? 0.410 5.255 -21.650 1.00 77.62 119 ASP A C 1
ATOM 879 O O . ASP A 1 119 ? 1.526 5.523 -22.098 1.00 77.62 119 ASP A O 1
ATOM 883 N N . HIS A 1 120 ? -0.487 4.568 -22.380 1.00 84.50 120 HIS A N 1
ATOM 884 C CA . HIS A 1 120 ? -0.246 4.205 -23.784 1.00 84.50 120 HIS A CA 1
ATOM 885 C C . HIS A 1 120 ? -0.134 5.428 -24.694 1.00 84.50 120 HIS A C 1
ATOM 887 O O . HIS A 1 120 ? 0.559 5.353 -25.703 1.00 84.50 120 HIS A O 1
ATOM 893 N N . ASN A 1 121 ? -0.759 6.553 -24.330 1.00 81.25 121 ASN A N 1
ATOM 894 C CA . ASN A 1 121 ? -0.695 7.814 -25.069 1.00 81.25 121 ASN A CA 1
ATOM 895 C C . ASN A 1 121 ? -0.234 8.944 -24.142 1.00 81.25 121 ASN A C 1
ATOM 897 O O . ASN A 1 121 ? -0.793 9.117 -23.060 1.00 81.25 121 ASN A O 1
ATOM 901 N N . ASN A 1 122 ? 0.731 9.754 -24.588 1.00 79.50 122 ASN A N 1
ATOM 902 C CA . ASN A 1 122 ? 1.261 10.906 -23.841 1.00 79.50 122 ASN A CA 1
ATOM 903 C C . ASN A 1 122 ? 1.705 10.573 -22.397 1.00 79.50 122 ASN A C 1
ATOM 905 O O . ASN A 1 122 ? 1.588 11.402 -21.489 1.00 79.50 122 ASN A O 1
ATOM 909 N N . GLY A 1 123 ? 2.210 9.356 -22.170 1.00 77.12 123 GLY A N 1
ATOM 910 C CA . GLY A 1 123 ? 2.687 8.911 -20.859 1.00 77.12 123 GLY A CA 1
ATOM 911 C C . GLY A 1 123 ? 3.859 9.750 -20.342 1.00 77.12 123 GLY A C 1
ATOM 912 O O . GLY A 1 123 ? 3.969 9.985 -19.136 1.00 77.12 123 GLY A O 1
ATOM 913 N N . ILE A 1 124 ? 4.698 10.261 -21.252 1.00 80.06 124 ILE A N 1
ATOM 914 C CA . ILE A 1 124 ? 5.888 11.062 -20.928 1.00 80.06 124 ILE A CA 1
ATOM 915 C C . ILE A 1 124 ? 5.584 12.266 -20.021 1.00 80.06 124 ILE A C 1
ATOM 917 O O . ILE A 1 124 ? 6.359 12.558 -19.110 1.00 80.06 124 ILE A O 1
ATOM 921 N N . ASP A 1 125 ? 4.434 12.915 -20.211 1.00 81.69 125 ASP A N 1
ATOM 922 C CA . ASP A 1 125 ? 4.076 14.137 -19.484 1.00 81.69 125 ASP A CA 1
ATOM 923 C C . ASP A 1 125 ? 3.553 13.854 -18.070 1.00 81.69 125 ASP A C 1
ATOM 925 O O . ASP A 1 125 ? 3.602 14.713 -17.186 1.00 81.69 125 ASP A O 1
ATOM 929 N N . ARG A 1 126 ? 3.011 12.651 -17.844 1.00 82.06 126 ARG A N 1
ATOM 930 C CA . ARG A 1 126 ? 2.216 12.333 -16.647 1.00 82.06 126 ARG A CA 1
ATOM 931 C C . ARG A 1 126 ? 2.903 11.344 -15.724 1.00 82.06 126 ARG A C 1
ATOM 933 O O . ARG A 1 126 ? 2.783 11.483 -14.508 1.00 82.06 126 ARG A O 1
ATOM 940 N N . TYR A 1 127 ? 3.640 10.383 -16.275 1.00 83.50 127 TYR A N 1
ATOM 941 C CA . TYR A 1 127 ? 4.172 9.250 -15.521 1.00 83.50 127 TYR A CA 1
ATOM 942 C C . TYR A 1 127 ? 5.069 9.679 -14.358 1.00 83.50 127 TYR A C 1
ATOM 944 O O . TYR A 1 127 ? 4.882 9.230 -13.230 1.00 83.50 127 TYR A O 1
ATOM 952 N N . ARG A 1 128 ? 6.005 10.611 -14.591 1.00 85.38 128 ARG A N 1
ATOM 953 C CA . ARG A 1 128 ? 6.916 11.080 -13.534 1.00 85.38 128 ARG A CA 1
ATOM 954 C C . ARG A 1 128 ? 6.164 11.713 -12.364 1.00 85.38 128 ARG A C 1
ATOM 956 O O . ARG A 1 128 ? 6.469 11.411 -11.215 1.00 85.38 128 ARG A O 1
ATOM 963 N N . ASN A 1 129 ? 5.188 12.572 -12.651 1.00 86.94 129 ASN A N 1
ATOM 964 C CA . ASN A 1 129 ? 4.402 13.232 -11.610 1.00 86.94 129 ASN A CA 1
ATOM 965 C C . ASN A 1 129 ? 3.528 12.220 -10.860 1.00 86.94 129 ASN A C 1
ATOM 967 O O . ASN A 1 129 ? 3.498 12.243 -9.639 1.00 86.94 129 ASN A O 1
ATOM 971 N N . ARG A 1 130 ? 2.926 11.255 -11.566 1.00 86.25 130 ARG A N 1
ATOM 972 C CA . ARG A 1 130 ? 2.147 10.165 -10.957 1.00 86.25 130 ARG A CA 1
ATOM 973 C C . ARG A 1 130 ? 2.983 9.272 -10.042 1.00 86.25 130 ARG A C 1
ATOM 975 O O . ARG A 1 130 ? 2.532 8.919 -8.958 1.00 86.25 130 ARG A O 1
ATOM 982 N N . MET A 1 131 ? 4.204 8.931 -10.452 1.00 88.00 131 MET A N 1
ATOM 983 C CA . MET A 1 131 ? 5.143 8.189 -9.607 1.00 88.00 131 MET A CA 1
ATOM 984 C C . MET A 1 131 ? 5.569 9.001 -8.380 1.00 88.00 131 MET A C 1
ATOM 986 O O . MET A 1 131 ? 5.662 8.436 -7.293 1.00 88.00 131 MET A O 1
ATOM 990 N N . ASN A 1 132 ? 5.787 10.312 -8.521 1.00 91.12 132 ASN A N 1
ATOM 991 C CA . ASN A 1 132 ? 6.059 11.181 -7.374 1.00 91.12 132 ASN A CA 1
ATOM 992 C C . ASN A 1 132 ? 4.862 11.227 -6.412 1.00 91.12 132 ASN A C 1
ATOM 994 O O . ASN A 1 132 ? 5.050 11.046 -5.214 1.00 91.12 132 ASN A O 1
ATOM 998 N N . ASP A 1 133 ? 3.642 11.396 -6.928 1.00 90.00 133 ASP A N 1
ATOM 999 C CA . ASP A 1 133 ? 2.414 11.408 -6.127 1.00 90.00 133 ASP A CA 1
ATOM 1000 C C . ASP A 1 133 ? 2.212 10.081 -5.380 1.00 90.00 133 ASP A C 1
ATOM 1002 O O . ASP A 1 133 ? 1.860 10.078 -4.200 1.00 90.00 133 ASP A O 1
ATOM 1006 N N . LEU A 1 134 ? 2.473 8.952 -6.052 1.00 90.81 134 LEU A N 1
ATOM 1007 C CA . LEU A 1 134 ? 2.470 7.618 -5.451 1.00 90.81 134 LEU A CA 1
ATOM 1008 C C . LEU A 1 134 ? 3.472 7.538 -4.293 1.00 90.81 134 LEU A C 1
ATOM 1010 O O . LEU A 1 134 ? 3.107 7.133 -3.192 1.00 90.81 134 LEU A O 1
ATOM 1014 N N . MET A 1 135 ? 4.725 7.937 -4.519 1.00 93.94 135 MET A N 1
ATOM 1015 C CA . MET A 1 135 ? 5.779 7.815 -3.510 1.00 93.94 135 MET A CA 1
ATOM 1016 C C . MET A 1 135 ? 5.589 8.780 -2.331 1.00 93.94 135 MET A C 1
ATOM 1018 O O . MET A 1 135 ? 5.823 8.385 -1.190 1.00 93.94 135 MET A O 1
ATOM 1022 N N . GLU A 1 136 ? 5.106 10.004 -2.558 1.00 96.25 136 GLU A N 1
ATOM 1023 C CA . GLU A 1 136 ? 4.767 10.932 -1.468 1.00 96.25 136 GLU A CA 1
ATOM 1024 C C . GLU A 1 136 ? 3.565 10.432 -0.650 1.00 96.25 136 GLU A C 1
ATOM 1026 O O . GLU A 1 136 ? 3.579 10.526 0.579 1.00 96.25 136 GLU A O 1
ATOM 1031 N N . ALA A 1 137 ? 2.562 9.815 -1.286 1.00 95.31 137 ALA A N 1
ATOM 1032 C CA . ALA A 1 137 ? 1.462 9.174 -0.566 1.00 95.31 137 ALA A CA 1
ATOM 1033 C C . ALA A 1 137 ? 1.950 7.994 0.294 1.00 95.31 137 ALA A C 1
ATOM 1035 O O . ALA A 1 137 ? 1.569 7.877 1.459 1.00 95.31 137 ALA A O 1
ATOM 1036 N N . ILE A 1 138 ? 2.837 7.147 -0.242 1.00 96.31 138 ILE A N 1
ATOM 1037 C CA . ILE A 1 138 ? 3.440 6.031 0.505 1.00 96.31 138 ILE A CA 1
ATOM 1038 C C . ILE A 1 138 ? 4.279 6.536 1.683 1.00 96.31 138 ILE A C 1
ATOM 1040 O O . ILE A 1 138 ? 4.225 5.974 2.776 1.00 96.31 138 ILE A O 1
ATOM 1044 N N . LYS A 1 139 ? 5.032 7.621 1.502 1.00 97.62 139 LYS A N 1
ATOM 1045 C CA . LYS A 1 139 ? 5.802 8.250 2.578 1.00 97.62 139 LYS A CA 1
ATOM 1046 C C . LYS A 1 139 ? 4.897 8.756 3.704 1.00 97.62 139 LYS A C 1
ATOM 1048 O O . LYS A 1 139 ? 5.202 8.496 4.869 1.00 97.62 139 LYS A O 1
ATOM 1053 N N . ALA A 1 140 ? 3.782 9.412 3.374 1.00 98.31 140 ALA A N 1
ATOM 1054 C CA . ALA A 1 140 ? 2.773 9.811 4.358 1.00 98.31 140 ALA A CA 1
ATOM 1055 C C . ALA A 1 140 ? 2.164 8.589 5.070 1.00 98.31 140 ALA A C 1
ATOM 1057 O O . ALA A 1 140 ? 2.057 8.583 6.294 1.00 98.31 140 ALA A O 1
ATOM 1058 N N . ALA A 1 141 ? 1.881 7.504 4.344 1.00 97.94 141 ALA A N 1
ATOM 1059 C CA . ALA A 1 141 ? 1.412 6.247 4.928 1.00 97.94 141 ALA A CA 1
ATOM 1060 C C . ALA A 1 141 ? 2.382 5.634 5.936 1.00 97.94 141 ALA A C 1
ATOM 1062 O O . ALA A 1 141 ? 1.984 5.285 7.049 1.00 97.94 141 ALA A O 1
ATOM 1063 N N . MET A 1 142 ? 3.665 5.567 5.594 1.00 97.88 142 MET A N 1
ATOM 1064 C CA . MET A 1 142 ? 4.680 5.069 6.517 1.00 97.88 142 MET A CA 1
ATOM 1065 C C . MET A 1 142 ? 4.850 5.979 7.739 1.00 97.88 142 MET A C 1
ATOM 1067 O O . MET A 1 142 ? 5.043 5.478 8.850 1.00 97.88 142 MET A O 1
ATOM 1071 N N . ALA A 1 143 ? 4.740 7.300 7.563 1.00 98.44 143 ALA A N 1
ATOM 1072 C CA . ALA A 1 143 ? 4.740 8.250 8.671 1.00 98.44 143 ALA A CA 1
ATOM 1073 C C . ALA A 1 143 ? 3.520 8.057 9.587 1.00 98.44 143 ALA A C 1
ATOM 1075 O O . ALA A 1 143 ? 3.692 8.030 10.802 1.00 98.44 143 ALA A O 1
ATOM 1076 N N . HIS A 1 144 ? 2.328 7.839 9.023 1.00 98.31 144 HIS A N 1
ATOM 1077 C CA . HIS A 1 144 ? 1.093 7.592 9.770 1.00 98.31 144 HIS A CA 1
ATOM 1078 C C . HIS A 1 144 ? 1.202 6.316 10.621 1.00 98.31 144 HIS A C 1
ATOM 1080 O O . HIS A 1 144 ? 0.999 6.363 11.834 1.00 98.31 144 HIS A O 1
ATOM 1086 N N . ILE A 1 145 ? 1.636 5.201 10.020 1.00 98.12 145 ILE A N 1
ATOM 1087 C CA . ILE A 1 145 ? 1.869 3.929 10.728 1.00 98.12 145 ILE A CA 1
ATOM 1088 C C . ILE A 1 145 ? 2.832 4.132 11.906 1.00 98.12 145 ILE A C 1
ATOM 1090 O O . ILE A 1 145 ? 2.555 3.687 13.023 1.00 98.12 145 ILE A O 1
ATOM 1094 N N . LYS A 1 146 ? 3.949 4.831 11.676 1.00 97.69 146 LYS A N 1
ATOM 1095 C CA . LYS A 1 146 ? 4.965 5.095 12.703 1.00 97.69 146 LYS A CA 1
ATOM 1096 C C . LYS A 1 146 ? 4.456 6.023 13.809 1.00 97.69 146 LYS A C 1
ATOM 1098 O O . LYS A 1 146 ? 4.747 5.783 14.983 1.00 97.69 146 LYS A O 1
ATOM 1103 N N . ALA A 1 147 ? 3.725 7.076 13.452 1.00 98.19 147 ALA A N 1
ATOM 1104 C CA . ALA A 1 147 ? 3.169 8.029 14.404 1.00 98.19 147 ALA A CA 1
ATOM 1105 C C . ALA A 1 147 ? 2.154 7.347 15.328 1.00 98.19 147 ALA A C 1
ATOM 1107 O O . ALA A 1 147 ? 2.257 7.502 16.542 1.00 98.19 147 ALA A O 1
ATOM 1108 N N . ALA A 1 148 ? 1.278 6.499 14.778 1.00 97.94 148 ALA A N 1
ATOM 1109 C CA . ALA A 1 148 ? 0.317 5.722 15.555 1.00 97.94 148 ALA A CA 1
ATOM 1110 C C . ALA A 1 148 ? 0.993 4.768 16.554 1.00 97.94 148 ALA A C 1
ATOM 1112 O O . ALA A 1 148 ? 0.565 4.684 17.702 1.00 97.94 148 ALA A O 1
ATOM 1113 N N . ALA A 1 149 ? 2.087 4.095 16.169 1.00 97.31 149 ALA A N 1
ATOM 1114 C CA . ALA A 1 149 ? 2.863 3.287 17.118 1.00 97.31 149 ALA A CA 1
ATOM 1115 C C . ALA A 1 149 ? 3.509 4.128 18.229 1.00 97.31 149 ALA A C 1
ATOM 1117 O O . ALA A 1 149 ? 3.535 3.719 19.387 1.00 97.31 149 ALA A O 1
ATOM 1118 N N . THR A 1 150 ? 4.038 5.300 17.870 1.00 97.69 150 THR A N 1
ATOM 1119 C CA . THR A 1 150 ? 4.788 6.164 18.794 1.00 97.69 150 THR A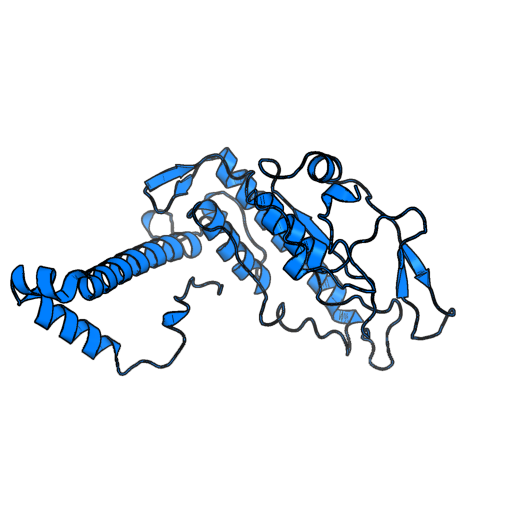 CA 1
ATOM 1120 C C . THR A 1 150 ? 3.877 6.845 19.813 1.00 97.69 150 THR A C 1
ATOM 1122 O O . THR A 1 150 ? 4.231 6.939 20.985 1.00 97.69 150 THR A O 1
ATOM 1125 N N . GLN A 1 151 ? 2.724 7.344 19.366 1.00 97.44 151 GLN A N 1
ATOM 1126 C CA . GLN A 1 151 ? 1.797 8.125 20.189 1.00 97.44 151 GLN A CA 1
ATOM 1127 C C . GLN A 1 151 ? 0.723 7.248 20.849 1.00 97.44 151 GLN A C 1
ATOM 1129 O O . GLN A 1 151 ? 0.185 7.617 21.890 1.00 97.44 151 GLN A O 1
ATOM 1134 N N . GLY A 1 152 ? 0.459 6.066 20.285 1.00 97.00 152 GLY A N 1
ATOM 1135 C CA . GLY A 1 152 ? -0.639 5.197 20.687 1.00 97.00 152 GLY A CA 1
ATOM 1136 C C . GLY A 1 152 ? -1.981 5.683 20.141 1.00 97.00 152 GLY A C 1
ATOM 1137 O O . GLY A 1 152 ? -2.246 6.878 20.045 1.00 97.00 152 GLY A O 1
ATOM 1138 N N . VAL A 1 153 ? -2.847 4.739 19.783 1.00 95.81 153 VAL A N 1
ATOM 1139 C CA . VAL A 1 153 ? -4.213 5.016 19.318 1.00 95.81 153 VAL A CA 1
ATOM 1140 C C . VAL A 1 153 ? -5.220 4.130 20.040 1.00 95.81 153 VAL A C 1
ATOM 1142 O O . VAL A 1 153 ? -4.862 3.074 20.563 1.00 95.81 153 VAL A O 1
ATOM 1145 N N . THR A 1 154 ? -6.491 4.521 20.020 1.00 94.56 154 THR A N 1
ATOM 1146 C CA . THR A 1 154 ? -7.600 3.654 20.443 1.00 94.56 154 THR A CA 1
ATOM 1147 C C . THR A 1 154 ? -8.222 3.001 19.211 1.00 94.56 154 THR A C 1
ATOM 1149 O O . THR A 1 154 ? -8.538 3.678 18.231 1.00 94.56 154 THR A O 1
ATOM 1152 N N . THR A 1 155 ? -8.359 1.678 19.224 1.00 93.06 155 THR A N 1
ATOM 1153 C CA . THR A 1 155 ? -9.027 0.916 18.162 1.00 93.06 155 THR A CA 1
ATOM 1154 C C . THR A 1 155 ? -10.543 1.078 18.241 1.00 93.06 155 THR A C 1
ATOM 1156 O O . THR A 1 155 ? -11.088 1.449 19.279 1.00 93.06 155 THR A O 1
ATOM 1159 N N . ILE A 1 156 ? -11.250 0.680 17.183 1.00 89.44 156 ILE A N 1
ATOM 1160 C CA . ILE A 1 156 ? -12.724 0.628 17.169 1.00 89.44 156 ILE A CA 1
ATOM 1161 C C . ILE A 1 156 ? -13.310 -0.387 18.169 1.00 89.44 156 ILE A C 1
ATOM 1163 O O . ILE A 1 156 ? -14.510 -0.422 18.400 1.00 89.44 156 ILE A O 1
ATOM 1167 N N . SER A 1 157 ? -12.471 -1.238 18.770 1.00 87.25 157 SER A N 1
ATOM 1168 C CA . SER A 1 157 ? -12.850 -2.129 19.874 1.00 87.25 157 SER A CA 1
ATOM 1169 C C . SER A 1 157 ? -12.604 -1.508 21.256 1.00 87.25 157 SER A C 1
ATOM 1171 O O . SER A 1 157 ? -12.649 -2.219 22.258 1.00 87.25 157 SER A O 1
ATOM 1173 N N . GLY A 1 158 ? -12.266 -0.216 21.326 1.00 90.00 158 GLY A N 1
ATOM 1174 C CA . GLY A 1 158 ? -11.959 0.494 22.570 1.00 90.00 158 GLY A CA 1
ATOM 1175 C C . GLY A 1 158 ? -10.624 0.099 23.208 1.00 90.00 158 GLY A C 1
ATOM 1176 O O . GLY A 1 158 ? -10.397 0.369 24.384 1.00 90.00 158 GLY A O 1
ATOM 1177 N N . THR A 1 159 ? -9.739 -0.578 22.472 1.00 92.94 159 THR A N 1
ATOM 1178 C CA . THR A 1 159 ? -8.458 -1.072 22.996 1.00 92.94 159 THR A CA 1
ATOM 1179 C C . THR A 1 159 ? -7.318 -0.145 22.584 1.00 92.94 159 THR A C 1
ATOM 1181 O O . THR A 1 159 ? -7.253 0.293 21.438 1.00 92.94 159 THR A O 1
ATOM 1184 N N . GLY A 1 160 ? -6.389 0.139 23.497 1.00 95.94 160 GLY A N 1
ATOM 1185 C CA . GLY A 1 160 ? -5.164 0.864 23.157 1.00 95.94 160 GLY A CA 1
ATOM 1186 C C . GLY A 1 160 ? -4.248 0.033 22.252 1.00 95.94 160 GLY A C 1
ATOM 1187 O O . GLY A 1 160 ? -4.070 -1.167 22.471 1.00 95.94 160 GLY A O 1
ATOM 1188 N N . ARG A 1 161 ? -3.641 0.663 21.246 1.00 95.25 161 ARG A N 1
ATOM 1189 C CA . ARG A 1 161 ? -2.720 0.028 20.297 1.00 95.25 161 ARG A CA 1
ATOM 1190 C C . ARG A 1 161 ? -1.491 0.900 20.078 1.00 95.25 161 ARG A C 1
ATOM 1192 O O . ARG A 1 161 ? -1.598 2.047 19.662 1.00 95.25 161 ARG A O 1
ATOM 1199 N N . THR A 1 162 ? -0.326 0.313 20.326 1.00 95.75 162 THR A N 1
ATOM 1200 C CA . THR A 1 162 ? 1.004 0.905 20.085 1.00 95.75 162 THR A CA 1
ATOM 1201 C C . THR A 1 162 ? 1.844 0.068 19.119 1.00 95.75 162 THR A C 1
ATOM 1203 O O . THR A 1 162 ? 2.902 0.498 18.673 1.00 95.75 162 THR A O 1
ATOM 1206 N N . GLN A 1 163 ? 1.372 -1.126 18.756 1.00 94.50 163 GLN A N 1
ATOM 1207 C CA . GLN A 1 163 ? 2.033 -1.990 17.790 1.00 94.50 163 GLN A CA 1
ATOM 1208 C C . GLN A 1 163 ? 1.373 -1.850 16.416 1.00 94.50 163 GLN A C 1
ATOM 1210 O O . GLN A 1 163 ? 0.233 -2.270 16.223 1.00 94.50 163 GLN A O 1
ATOM 1215 N N . THR A 1 164 ? 2.097 -1.268 15.460 1.00 95.69 164 THR A N 1
ATOM 1216 C CA . THR A 1 164 ? 1.668 -1.109 14.055 1.00 95.69 164 THR A CA 1
ATOM 1217 C C . THR A 1 164 ? 2.710 -1.631 13.060 1.00 95.69 164 THR A C 1
ATOM 1219 O O . THR A 1 164 ? 2.523 -1.545 11.847 1.00 95.69 164 THR A O 1
ATOM 1222 N N . ASP A 1 165 ? 3.800 -2.221 13.558 1.00 92.06 165 ASP A N 1
ATOM 1223 C CA . ASP A 1 165 ? 4.872 -2.820 12.758 1.00 92.06 165 ASP A CA 1
ATOM 1224 C C . ASP A 1 165 ? 4.441 -4.094 12.013 1.00 92.06 165 ASP A C 1
ATOM 1226 O O . ASP A 1 165 ? 5.194 -4.607 11.188 1.00 92.06 165 ASP A O 1
ATOM 1230 N N . ASN A 1 166 ? 3.217 -4.568 12.247 1.00 91.88 166 ASN A N 1
ATOM 1231 C CA . ASN A 1 166 ? 2.576 -5.669 11.541 1.00 91.88 166 ASN A CA 1
ATOM 1232 C C . ASN A 1 166 ? 1.814 -5.246 10.267 1.00 91.88 166 ASN A C 1
ATOM 1234 O O . ASN A 1 166 ? 1.177 -6.084 9.635 1.00 91.88 166 ASN A O 1
ATOM 1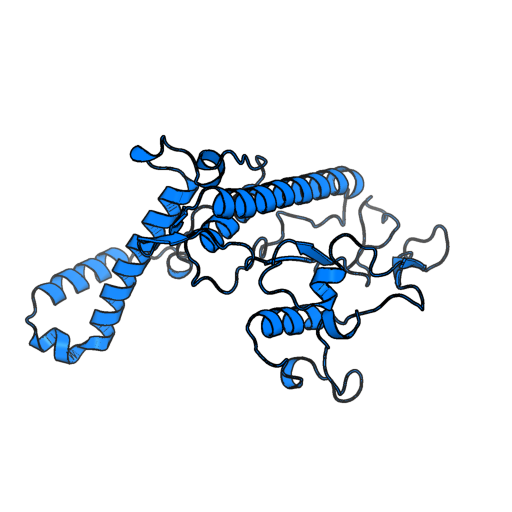238 N N . ILE A 1 167 ? 1.855 -3.965 9.882 1.00 94.31 167 ILE A N 1
ATOM 1239 C CA . ILE A 1 167 ? 1.194 -3.449 8.673 1.00 94.31 167 ILE A CA 1
ATOM 1240 C C . ILE A 1 167 ? 2.185 -3.447 7.501 1.00 94.31 167 ILE A C 1
ATOM 1242 O O . ILE A 1 167 ? 3.218 -2.777 7.560 1.00 94.31 167 ILE A O 1
ATOM 1246 N N . ILE A 1 168 ? 1.852 -4.167 6.426 1.00 91.81 168 ILE A N 1
ATOM 1247 C CA . ILE A 1 168 ? 2.613 -4.217 5.168 1.00 91.81 168 ILE A CA 1
ATOM 1248 C C . ILE A 1 168 ? 1.844 -3.488 4.064 1.00 91.81 168 ILE A C 1
ATOM 1250 O O . ILE A 1 168 ? 0.650 -3.715 3.884 1.00 91.81 168 ILE A O 1
ATOM 1254 N N . ILE A 1 169 ? 2.550 -2.676 3.274 1.00 93.00 169 ILE A N 1
ATOM 1255 C CA . ILE A 1 169 ? 2.035 -2.102 2.028 1.00 93.00 169 ILE A CA 1
ATOM 1256 C C . ILE A 1 169 ? 2.839 -2.689 0.868 1.00 93.00 169 ILE A C 1
ATOM 1258 O O . ILE A 1 169 ? 4.044 -2.465 0.774 1.00 93.00 169 ILE A O 1
ATOM 1262 N N . ASN A 1 170 ? 2.169 -3.429 -0.014 1.00 89.62 170 ASN A N 1
ATOM 1263 C CA . ASN A 1 170 ? 2.732 -3.906 -1.276 1.00 89.62 170 ASN A CA 1
ATOM 1264 C C . ASN A 1 170 ? 2.115 -3.114 -2.431 1.00 89.62 170 ASN A C 1
ATOM 1266 O O . ASN A 1 170 ? 0.894 -2.997 -2.524 1.00 89.62 170 ASN A O 1
ATOM 1270 N N . VAL A 1 171 ? 2.962 -2.582 -3.307 1.00 88.81 171 VAL A N 1
ATOM 1271 C CA . VAL A 1 171 ? 2.584 -1.843 -4.512 1.00 88.81 171 VAL A CA 1
ATOM 1272 C C . VAL A 1 171 ? 3.189 -2.567 -5.703 1.00 88.81 171 VAL A C 1
ATOM 1274 O O . VAL A 1 171 ? 4.407 -2.694 -5.794 1.00 88.81 171 VAL A O 1
ATOM 1277 N N . MET A 1 172 ? 2.345 -3.027 -6.619 1.00 84.38 172 MET A N 1
ATOM 1278 C CA . MET A 1 172 ? 2.779 -3.722 -7.827 1.00 84.38 172 MET A CA 1
ATOM 1279 C C . MET A 1 172 ? 1.955 -3.284 -9.033 1.00 84.38 172 MET A C 1
ATOM 1281 O O . MET A 1 172 ? 0.790 -2.907 -8.892 1.00 84.38 172 MET A O 1
ATOM 1285 N N . GLY A 1 173 ? 2.581 -3.329 -10.207 1.00 80.44 173 GLY A N 1
ATOM 1286 C CA . GLY A 1 173 ? 1.885 -3.241 -11.489 1.00 80.44 173 GLY A CA 1
ATOM 1287 C C . GLY A 1 173 ? 1.364 -4.606 -11.938 1.00 80.44 173 GLY A C 1
ATOM 1288 O O . GLY A 1 173 ? 1.823 -5.644 -11.470 1.00 80.44 173 GLY A O 1
ATOM 1289 N N . ASP A 1 174 ? 0.423 -4.598 -12.872 1.00 78.00 174 ASP A N 1
ATOM 1290 C CA . ASP A 1 174 ? -0.095 -5.779 -13.569 1.00 78.00 174 ASP A CA 1
ATOM 1291 C C . ASP A 1 174 ? 0.804 -6.229 -14.734 1.00 78.00 174 ASP A C 1
ATOM 1293 O O . ASP A 1 174 ? 0.803 -7.399 -15.115 1.00 78.00 174 ASP A O 1
ATOM 1297 N N . PHE A 1 175 ? 1.614 -5.322 -15.281 1.00 79.62 175 PHE A N 1
ATOM 1298 C CA . PHE A 1 175 ? 2.629 -5.602 -16.299 1.00 79.62 175 PHE A CA 1
ATOM 1299 C C . PHE A 1 175 ? 3.791 -4.599 -16.232 1.00 79.62 175 PHE A C 1
ATOM 1301 O O . PHE A 1 175 ? 3.717 -3.547 -15.594 1.00 79.62 175 PHE A O 1
ATOM 1308 N N . GLY A 1 176 ? 4.893 -4.941 -16.898 1.00 80.38 176 GLY A N 1
ATOM 1309 C CA . GLY A 1 176 ? 6.008 -4.031 -17.135 1.00 80.38 176 GLY A CA 1
ATOM 1310 C C . GLY A 1 176 ? 5.737 -3.059 -18.281 1.00 80.38 176 GLY A C 1
ATOM 1311 O O . GLY A 1 176 ? 4.748 -3.172 -19.005 1.00 80.38 176 GLY A O 1
ATOM 1312 N N . ARG A 1 177 ? 6.654 -2.114 -18.498 1.00 81.69 177 ARG A N 1
ATOM 1313 C CA . ARG A 1 177 ? 6.622 -1.188 -19.642 1.00 81.69 177 ARG A CA 1
ATOM 1314 C C . ARG A 1 177 ? 7.880 -1.329 -20.490 1.00 81.69 177 ARG A C 1
ATOM 1316 O O . ARG A 1 177 ? 8.959 -1.618 -19.964 1.00 81.69 177 ARG A O 1
ATOM 1323 N N . LEU A 1 178 ? 7.745 -1.117 -21.800 1.00 85.25 178 LEU A N 1
ATOM 1324 C CA . LEU A 1 178 ? 8.907 -0.960 -22.675 1.00 85.25 178 LEU A CA 1
ATOM 1325 C C . LEU A 1 178 ? 9.743 0.240 -22.212 1.00 85.25 178 LEU A C 1
ATOM 1327 O O . LEU A 1 178 ? 9.258 1.158 -21.558 1.00 85.25 178 LEU A O 1
ATOM 1331 N N . VAL A 1 179 ? 11.028 0.237 -22.542 1.00 82.94 179 VAL A N 1
ATOM 1332 C CA . VAL A 1 179 ? 11.942 1.319 -22.163 1.00 82.94 179 VAL A CA 1
ATOM 1333 C C . VAL A 1 179 ? 11.759 2.537 -23.069 1.00 82.94 179 VAL A C 1
ATOM 1335 O O . VAL A 1 179 ? 11.937 3.671 -22.626 1.00 82.94 179 VAL A O 1
ATOM 1338 N N . ASN A 1 180 ? 11.417 2.311 -24.337 1.00 84.19 180 ASN A N 1
ATOM 1339 C CA . ASN A 1 180 ? 11.209 3.377 -25.310 1.00 84.19 180 ASN A CA 1
ATOM 1340 C C . ASN A 1 180 ? 9.723 3.734 -25.413 1.00 84.19 180 ASN A C 1
ATOM 1342 O O . ASN A 1 180 ? 8.855 2.901 -25.158 1.00 84.19 180 ASN A O 1
ATOM 1346 N N . LEU A 1 181 ? 9.460 4.985 -25.792 1.00 82.25 181 LEU A N 1
ATOM 1347 C CA . LEU A 1 181 ? 8.113 5.459 -26.079 1.00 82.25 181 LEU A CA 1
ATOM 1348 C C . LEU A 1 181 ? 7.645 4.955 -27.447 1.00 82.25 181 LEU A C 1
ATOM 1350 O O . LEU A 1 181 ? 8.425 4.930 -28.403 1.00 82.25 181 LEU A O 1
ATOM 1354 N N . ASN A 1 182 ? 6.359 4.637 -27.543 1.00 81.81 182 ASN A N 1
ATOM 1355 C CA . ASN A 1 182 ? 5.679 4.296 -28.783 1.00 81.81 182 ASN A CA 1
ATOM 1356 C C . ASN A 1 182 ? 5.370 5.556 -29.628 1.00 81.81 182 ASN A C 1
ATOM 1358 O O . ASN A 1 182 ? 5.687 6.694 -29.265 1.00 81.81 182 ASN A O 1
ATOM 1362 N N . GLY A 1 183 ? 4.721 5.358 -30.780 1.00 83.38 183 GLY A N 1
ATOM 1363 C CA . GLY A 1 183 ? 4.383 6.436 -31.720 1.00 83.38 183 GLY A CA 1
ATOM 1364 C C . GLY A 1 183 ? 3.401 7.490 -31.188 1.00 83.38 183 GLY A C 1
ATOM 1365 O O . GLY A 1 183 ? 3.279 8.550 -31.796 1.00 83.38 183 GLY A O 1
ATOM 1366 N N . SER A 1 184 ? 2.724 7.231 -30.067 1.00 83.75 184 SER A N 1
ATOM 1367 C CA . SER A 1 184 ? 1.822 8.170 -29.389 1.00 83.75 184 SER A CA 1
ATOM 1368 C C . SER A 1 184 ? 2.452 8.812 -28.145 1.00 83.75 184 SER A C 1
ATOM 1370 O O . SER A 1 184 ? 1.747 9.441 -27.353 1.00 83.75 184 SER A O 1
ATOM 1372 N N . GLY A 1 185 ? 3.770 8.676 -27.951 1.00 81.19 185 GLY A N 1
ATOM 1373 C CA . GLY A 1 185 ? 4.477 9.272 -26.815 1.00 81.19 185 GLY A CA 1
ATOM 1374 C C . GLY A 1 185 ? 4.133 8.630 -25.465 1.00 81.19 185 GLY A C 1
ATOM 1375 O O . GLY A 1 185 ? 4.293 9.271 -24.424 1.00 81.19 185 GLY A O 1
ATOM 1376 N N . GLY A 1 186 ? 3.630 7.393 -25.473 1.00 84.00 186 GLY A N 1
ATOM 1377 C CA . GLY A 1 186 ? 3.385 6.567 -24.290 1.00 84.00 186 GLY A CA 1
ATOM 1378 C C . GLY A 1 186 ? 4.202 5.275 -24.298 1.00 84.00 186 GLY A C 1
ATOM 1379 O O . GLY A 1 186 ? 5.141 5.148 -25.078 1.00 84.00 186 GLY A O 1
ATOM 1380 N N . TRP A 1 187 ? 3.869 4.319 -23.432 1.00 84.88 187 TRP A N 1
ATOM 1381 C CA . TRP A 1 187 ? 4.590 3.044 -23.326 1.00 84.88 187 TRP A CA 1
ATOM 1382 C C . TRP A 1 187 ? 3.687 1.842 -23.563 1.00 84.88 187 TRP A C 1
ATOM 1384 O O . TRP A 1 187 ? 2.652 1.700 -22.912 1.00 84.88 187 TRP A O 1
ATOM 1394 N N . ASP A 1 188 ? 4.148 0.921 -24.403 1.00 84.62 188 ASP A N 1
ATOM 1395 C CA . ASP A 1 188 ? 3.507 -0.383 -24.553 1.00 84.6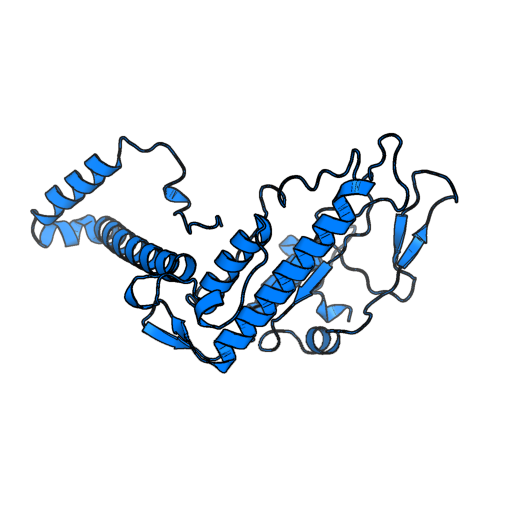2 188 ASP A CA 1
ATOM 1396 C C . ASP A 1 188 ? 3.926 -1.333 -23.415 1.00 84.62 188 ASP A C 1
ATOM 1398 O O . ASP A 1 188 ? 4.874 -1.074 -22.658 1.00 84.62 188 ASP A O 1
ATOM 1402 N N . HIS A 1 189 ? 3.190 -2.435 -23.280 1.00 87.50 189 HIS A N 1
ATOM 1403 C CA . HIS A 1 189 ? 3.414 -3.436 -22.239 1.00 87.50 189 HIS A CA 1
ATOM 1404 C C . HIS A 1 189 ? 4.727 -4.204 -22.450 1.00 87.50 189 HIS A C 1
ATOM 1406 O O . HIS A 1 189 ? 5.148 -4.471 -23.576 1.00 87.50 189 HIS A O 1
ATOM 1412 N N . ALA A 1 190 ? 5.348 -4.602 -21.344 1.00 83.06 190 ALA A N 1
ATOM 1413 C CA . ALA A 1 190 ? 6.512 -5.476 -21.291 1.00 83.06 190 ALA A CA 1
ATOM 1414 C C . ALA A 1 190 ? 6.417 -6.432 -20.093 1.00 83.06 190 ALA A C 1
ATOM 1416 O O . ALA A 1 190 ? 5.486 -6.361 -19.293 1.00 83.06 190 ALA A O 1
ATOM 1417 N N . ASN A 1 191 ? 7.406 -7.314 -19.948 1.00 77.19 191 ASN A N 1
ATOM 1418 C CA . ASN A 1 191 ? 7.317 -8.424 -18.997 1.00 77.19 191 ASN A CA 1
ATOM 1419 C C . ASN A 1 191 ? 7.869 -8.104 -17.601 1.00 77.19 191 ASN A C 1
ATOM 1421 O O . ASN A 1 191 ? 7.507 -8.781 -16.648 1.00 77.19 191 ASN A O 1
ATOM 1425 N N . ASN A 1 192 ? 8.736 -7.098 -17.455 1.00 77.31 192 ASN A N 1
ATOM 1426 C CA . ASN A 1 192 ? 9.374 -6.828 -16.169 1.00 77.31 192 ASN A CA 1
ATOM 1427 C C . ASN A 1 192 ? 8.519 -5.903 -15.291 1.00 77.31 192 ASN A C 1
ATOM 1429 O O . ASN A 1 192 ? 8.457 -4.694 -15.527 1.00 77.31 192 ASN A O 1
ATOM 1433 N N . GLN A 1 193 ? 7.851 -6.490 -14.302 1.00 80.50 193 GLN A N 1
ATOM 1434 C CA . GLN A 1 193 ? 7.028 -5.788 -13.321 1.00 80.50 193 GLN A CA 1
ATOM 1435 C C . GLN A 1 193 ? 7.883 -5.248 -12.172 1.00 80.50 193 GLN A C 1
ATOM 1437 O O . GLN A 1 193 ? 8.845 -5.877 -11.741 1.00 80.50 193 GLN A O 1
ATOM 1442 N N . ASN A 1 194 ? 7.487 -4.095 -11.633 1.00 78.38 194 ASN A N 1
ATOM 1443 C CA . ASN A 1 194 ? 8.078 -3.570 -10.409 1.00 78.38 194 ASN A CA 1
ATOM 1444 C C . ASN A 1 194 ? 7.198 -3.935 -9.212 1.00 78.38 194 ASN A C 1
ATOM 1446 O O . ASN A 1 194 ? 5.980 -3.745 -9.250 1.00 78.38 194 ASN A O 1
ATOM 1450 N N . LEU A 1 195 ? 7.846 -4.379 -8.140 1.00 83.12 195 LEU A N 1
ATOM 1451 C CA . LEU A 1 195 ? 7.263 -4.536 -6.818 1.00 83.12 195 LEU A CA 1
ATOM 1452 C C . LEU A 1 195 ? 7.942 -3.556 -5.865 1.00 83.12 195 LEU A C 1
ATOM 1454 O O . LEU A 1 195 ? 9.169 -3.491 -5.793 1.00 83.12 195 LEU A O 1
ATOM 1458 N N . TYR A 1 196 ? 7.135 -2.841 -5.095 1.00 86.00 196 TYR A N 1
ATOM 1459 C CA . TYR A 1 196 ? 7.593 -2.048 -3.968 1.00 86.00 196 TYR A CA 1
ATOM 1460 C C . TYR A 1 196 ? 6.880 -2.492 -2.707 1.00 86.00 196 TYR A C 1
ATOM 1462 O O . TYR A 1 196 ? 5.668 -2.700 -2.688 1.00 86.00 196 TYR A O 1
ATOM 1470 N N . THR A 1 197 ? 7.645 -2.590 -1.635 1.00 87.00 197 THR A N 1
ATOM 1471 C CA . THR A 1 197 ? 7.195 -3.242 -0.423 1.00 87.00 197 THR A CA 1
ATOM 1472 C C . THR A 1 197 ? 7.663 -2.423 0.775 1.00 87.00 197 THR A C 1
ATOM 1474 O O . THR A 1 197 ? 8.849 -2.135 0.922 1.00 87.00 197 THR A O 1
ATOM 1477 N N . PHE A 1 198 ? 6.716 -2.016 1.620 1.00 90.94 198 PHE A N 1
ATOM 1478 C CA . PHE A 1 198 ? 6.924 -1.073 2.719 1.00 90.94 198 PHE A CA 1
ATOM 1479 C C . PHE A 1 198 ? 6.316 -1.608 4.023 1.00 90.94 198 PHE A C 1
ATOM 1481 O O . PHE A 1 198 ? 5.367 -2.396 4.003 1.00 90.94 198 PHE A O 1
ATOM 1488 N N . GLY A 1 199 ? 6.859 -1.188 5.169 1.00 90.62 199 GLY A N 1
ATOM 1489 C CA . GLY A 1 199 ? 6.372 -1.598 6.494 1.00 90.62 199 GLY A CA 1
ATOM 1490 C C . GLY A 1 199 ? 6.583 -3.081 6.809 1.00 90.62 199 GLY A C 1
ATOM 1491 O O . GLY A 1 199 ? 7.362 -3.758 6.140 1.00 90.62 199 GLY A O 1
ATOM 1492 N N . GLY A 1 200 ? 5.895 -3.586 7.833 1.00 90.00 200 GLY A N 1
ATOM 1493 C CA . GLY A 1 200 ? 5.864 -5.010 8.178 1.00 90.00 200 GLY A CA 1
ATOM 1494 C C . GLY A 1 200 ? 7.021 -5.542 9.013 1.00 90.00 200 GLY A C 1
ATOM 1495 O O . GLY A 1 200 ? 7.201 -6.753 9.060 1.00 90.00 200 GLY A O 1
ATOM 1496 N N . ALA A 1 201 ? 7.818 -4.685 9.652 1.00 87.50 201 ALA A N 1
ATOM 1497 C CA . ALA A 1 201 ? 8.985 -5.120 10.423 1.00 87.50 201 ALA A CA 1
ATOM 1498 C C . ALA A 1 201 ? 8.669 -6.188 11.495 1.00 87.50 201 ALA A C 1
ATOM 1500 O O . ALA A 1 201 ? 9.533 -7.005 11.792 1.00 87.50 201 ALA A O 1
ATOM 1501 N N . GLY A 1 202 ? 7.445 -6.216 12.034 1.00 86.94 202 GLY A N 1
ATOM 1502 C CA . GLY A 1 202 ? 7.015 -7.186 13.048 1.00 86.94 202 GLY A CA 1
ATOM 1503 C C . GLY A 1 202 ? 6.502 -8.526 12.504 1.00 86.94 202 GLY A C 1
ATOM 1504 O O . GLY A 1 202 ? 6.295 -9.449 13.284 1.00 86.94 202 GLY A O 1
ATOM 1505 N N . VAL A 1 203 ? 6.271 -8.648 11.192 1.00 87.44 203 VAL A N 1
ATOM 1506 C CA . VAL A 1 203 ? 5.695 -9.861 10.563 1.00 87.44 203 VAL A CA 1
ATOM 1507 C C . VAL A 1 203 ? 6.500 -10.374 9.374 1.00 87.44 203 VAL A C 1
ATOM 1509 O O . VAL A 1 203 ? 6.255 -11.477 8.889 1.00 87.44 203 VAL A O 1
ATOM 1512 N N . ARG A 1 204 ? 7.453 -9.581 8.878 1.00 86.75 204 ARG A N 1
ATOM 1513 C CA . ARG A 1 204 ? 8.275 -9.980 7.745 1.00 86.75 204 ARG A CA 1
ATOM 1514 C C . ARG A 1 204 ? 9.183 -11.144 8.103 1.00 86.75 204 ARG A C 1
ATOM 1516 O O . ARG A 1 204 ? 9.792 -11.140 9.176 1.00 86.75 204 ARG A O 1
ATOM 1523 N N . PRO A 1 205 ? 9.368 -12.074 7.163 1.00 87.94 205 PRO A N 1
ATOM 1524 C CA . PRO A 1 205 ? 10.403 -13.069 7.300 1.00 87.94 205 PRO A CA 1
ATOM 1525 C C . PRO A 1 205 ? 11.811 -12.460 7.338 1.00 87.94 205 PRO A C 1
ATOM 1527 O O . PRO A 1 205 ? 12.040 -11.340 6.869 1.00 87.94 205 PRO A O 1
ATOM 1530 N N . THR A 1 206 ? 12.770 -13.198 7.900 1.00 88.19 206 THR A N 1
ATOM 1531 C CA . THR A 1 206 ? 14.105 -12.675 8.223 1.00 88.19 206 THR A CA 1
ATOM 1532 C C . THR A 1 206 ? 14.841 -12.157 6.993 1.00 88.19 206 THR A C 1
ATOM 1534 O O . THR A 1 206 ? 15.428 -11.075 7.062 1.00 88.19 206 THR A O 1
ATOM 1537 N N . LYS A 1 207 ? 14.802 -12.877 5.862 1.00 89.25 207 LYS A N 1
ATOM 1538 C CA . LYS A 1 207 ? 15.540 -12.423 4.672 1.00 89.25 207 LYS A CA 1
ATOM 1539 C C . LYS A 1 207 ? 14.871 -11.228 3.997 1.00 89.25 207 LYS A C 1
ATOM 1541 O O . LYS A 1 207 ? 15.565 -10.325 3.546 1.00 89.25 207 LYS A O 1
ATOM 1546 N N . GLU A 1 208 ? 13.538 -11.169 3.992 1.00 88.00 208 GLU A N 1
ATOM 1547 C CA . GLU A 1 208 ? 12.813 -9.995 3.489 1.00 88.00 208 GLU A CA 1
ATOM 1548 C C . GLU A 1 208 ? 13.100 -8.753 4.336 1.00 88.00 208 GLU A C 1
ATOM 1550 O O . GLU A 1 208 ? 13.341 -7.678 3.793 1.00 88.00 208 GLU A O 1
ATOM 1555 N N . ALA A 1 209 ? 13.110 -8.892 5.665 1.00 84.88 209 ALA A N 1
ATOM 1556 C CA . ALA A 1 209 ? 13.458 -7.798 6.564 1.00 84.88 209 ALA A CA 1
ATOM 1557 C C . ALA A 1 209 ? 14.900 -7.312 6.334 1.00 84.88 209 ALA A C 1
ATOM 1559 O O . ALA A 1 209 ? 15.137 -6.105 6.301 1.00 84.88 209 ALA A O 1
ATOM 1560 N N . ALA A 1 210 ? 15.845 -8.234 6.119 1.00 84.94 210 ALA A N 1
ATOM 1561 C CA . ALA A 1 210 ? 17.237 -7.910 5.806 1.00 84.94 210 ALA A CA 1
ATOM 1562 C C . ALA A 1 210 ? 17.418 -7.247 4.425 1.00 84.94 210 ALA A C 1
ATOM 1564 O O . ALA A 1 210 ? 18.372 -6.496 4.226 1.00 84.94 210 ALA A O 1
ATOM 1565 N N . ALA A 1 211 ? 16.506 -7.501 3.484 1.00 84.00 211 ALA A N 1
ATOM 1566 C CA . ALA A 1 211 ? 16.515 -6.916 2.145 1.00 84.00 211 ALA A CA 1
ATOM 1567 C C . ALA A 1 211 ? 15.914 -5.496 2.079 1.00 84.00 211 ALA A C 1
ATOM 1569 O O . ALA A 1 211 ? 16.044 -4.807 1.066 1.00 84.00 211 ALA A O 1
ATOM 1570 N N . LEU A 1 212 ? 15.250 -5.019 3.138 1.00 78.12 212 LEU A N 1
ATOM 1571 C CA . LEU A 1 212 ? 14.669 -3.677 3.138 1.00 78.12 212 LEU A CA 1
ATOM 1572 C C . LEU A 1 212 ? 15.754 -2.601 3.005 1.00 78.12 212 LEU A C 1
ATOM 1574 O O . LEU A 1 212 ? 16.681 -2.510 3.806 1.00 78.12 212 LEU A O 1
ATOM 1578 N N . GLY A 1 213 ? 15.601 -1.743 1.996 1.00 74.88 213 GLY A N 1
ATOM 1579 C CA . GLY A 1 213 ? 16.551 -0.668 1.707 1.00 74.88 213 GLY A CA 1
ATOM 1580 C C . GLY A 1 213 ? 17.824 -1.118 0.983 1.00 74.88 213 GLY A C 1
ATOM 1581 O O . GLY A 1 213 ? 18.704 -0.284 0.772 1.00 74.88 213 GLY A O 1
ATOM 1582 N N . SER A 1 214 ? 17.928 -2.390 0.580 1.00 82.81 214 SER A N 1
ATOM 1583 C CA . SER A 1 214 ? 19.025 -2.897 -0.247 1.00 82.81 214 SER A CA 1
ATOM 1584 C C . SER A 1 214 ? 18.602 -3.088 -1.709 1.00 82.81 214 SER A C 1
ATOM 1586 O O . SER A 1 214 ? 17.420 -3.081 -2.058 1.00 82.81 214 SER A O 1
ATOM 1588 N N . VAL A 1 215 ? 19.592 -3.224 -2.596 1.00 82.94 215 VAL A N 1
ATOM 1589 C CA . VAL A 1 215 ? 19.363 -3.639 -3.984 1.00 82.94 215 VAL A CA 1
ATOM 1590 C C . VAL A 1 215 ? 19.315 -5.165 -4.009 1.00 82.94 215 VAL A C 1
ATOM 1592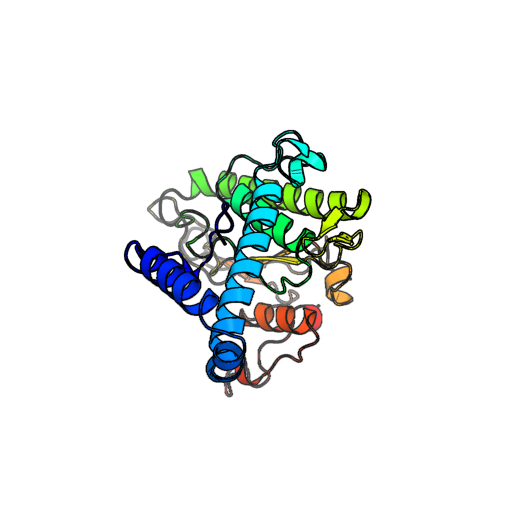 O O . VAL A 1 215 ? 20.331 -5.812 -3.779 1.00 82.94 215 VAL A O 1
ATOM 1595 N N . VAL A 1 216 ? 18.134 -5.720 -4.283 1.00 83.06 216 VAL A N 1
ATOM 1596 C CA . VAL A 1 216 ? 17.877 -7.173 -4.314 1.00 83.06 216 VAL A CA 1
ATOM 1597 C C . VAL A 1 216 ? 18.220 -7.803 -5.667 1.00 83.06 216 VAL A C 1
ATOM 1599 O O . VAL A 1 216 ? 18.554 -8.978 -5.748 1.00 83.06 216 VAL A O 1
ATOM 1602 N N . GLY A 1 217 ? 18.161 -7.016 -6.736 1.00 85.50 217 GLY A N 1
ATOM 1603 C CA . GLY A 1 217 ? 18.465 -7.451 -8.091 1.00 85.50 217 GLY A CA 1
ATOM 1604 C C . GLY A 1 217 ? 18.680 -6.251 -9.001 1.00 85.50 217 GLY A C 1
ATOM 1605 O O . GLY A 1 217 ? 18.325 -5.116 -8.675 1.00 85.50 217 GLY A O 1
ATOM 1606 N N . THR A 1 218 ? 19.281 -6.503 -10.153 1.00 88.38 218 THR A N 1
ATOM 1607 C CA . THR A 1 218 ? 19.527 -5.514 -11.195 1.00 88.38 218 THR A CA 1
ATOM 1608 C C . THR A 1 218 ? 18.930 -5.969 -12.516 1.00 88.38 218 THR A C 1
ATOM 1610 O O . THR A 1 218 ? 18.627 -7.139 -12.743 1.00 88.38 218 THR A O 1
ATOM 1613 N N . THR A 1 219 ? 18.716 -5.015 -13.412 1.00 88.81 219 THR A N 1
ATOM 1614 C CA . THR A 1 219 ? 18.176 -5.311 -14.733 1.00 88.81 219 THR A CA 1
ATOM 1615 C C . THR A 1 219 ? 19.047 -4.692 -15.809 1.00 88.81 219 THR A C 1
ATOM 1617 O O . THR A 1 219 ? 19.703 -3.671 -15.596 1.00 88.81 219 THR A O 1
ATOM 1620 N N . VAL A 1 220 ? 19.050 -5.313 -16.983 1.00 90.00 220 VAL A N 1
ATOM 1621 C CA . VAL A 1 220 ? 19.738 -4.827 -18.180 1.00 90.00 220 VAL A CA 1
ATOM 1622 C C . VAL A 1 220 ? 18.741 -4.602 -19.302 1.00 90.00 220 VAL A C 1
ATOM 1624 O O . VAL A 1 220 ? 17.699 -5.251 -19.380 1.00 90.00 220 VAL A O 1
ATOM 1627 N N . ARG A 1 221 ? 19.060 -3.664 -20.196 1.00 89.56 221 ARG A N 1
ATOM 1628 C CA . ARG A 1 221 ? 18.250 -3.417 -21.389 1.00 89.56 221 ARG A CA 1
ATOM 1629 C C . ARG A 1 221 ? 18.437 -4.570 -22.381 1.00 89.56 221 ARG A C 1
ATOM 1631 O O . ARG A 1 221 ? 19.551 -4.820 -22.829 1.00 89.56 221 ARG A O 1
ATOM 1638 N N . SER A 1 222 ? 17.336 -5.207 -22.757 1.00 88.50 222 SER A N 1
ATOM 1639 C CA . SER A 1 222 ? 17.231 -6.174 -23.849 1.00 88.50 222 SER A CA 1
ATOM 1640 C C . SER A 1 222 ? 16.593 -5.531 -25.086 1.00 88.50 222 SER A C 1
ATOM 1642 O O . SER A 1 222 ? 15.921 -4.499 -24.996 1.00 88.50 222 SER A O 1
ATOM 1644 N N . GLY A 1 223 ? 16.805 -6.143 -26.251 1.00 86.81 223 GLY A N 1
ATOM 1645 C CA . GLY A 1 223 ? 16.286 -5.687 -27.542 1.00 86.81 223 GLY A CA 1
ATOM 1646 C C . GLY A 1 223 ? 17.215 -4.727 -28.295 1.00 86.81 223 GLY A C 1
ATOM 1647 O O . GLY A 1 223 ? 18.127 -4.110 -27.740 1.00 86.81 223 GLY A O 1
ATOM 1648 N N . THR A 1 224 ? 16.982 -4.582 -29.599 1.00 87.25 224 THR A N 1
ATOM 1649 C CA . THR A 1 224 ? 17.843 -3.796 -30.493 1.00 87.25 224 THR A CA 1
ATOM 1650 C C . THR A 1 224 ? 17.749 -2.297 -30.209 1.00 87.25 224 THR A C 1
ATOM 1652 O O . THR A 1 224 ? 16.660 -1.720 -30.166 1.00 87.25 224 THR A O 1
ATOM 1655 N N . SER A 1 225 ? 18.903 -1.645 -30.051 1.00 82.25 225 SER A N 1
ATOM 1656 C CA . SER A 1 225 ? 19.013 -0.192 -29.872 1.00 82.25 225 SER A CA 1
ATOM 1657 C C . SER A 1 225 ? 18.219 0.586 -30.914 1.00 82.25 225 SER A C 1
ATOM 1659 O O . SER A 1 225 ? 18.305 0.294 -32.104 1.00 82.25 225 SER A O 1
ATOM 1661 N N . LYS A 1 226 ? 17.492 1.615 -30.454 1.00 76.06 226 LYS A N 1
ATOM 1662 C CA . LYS A 1 226 ? 16.648 2.502 -31.280 1.00 76.06 226 LYS A CA 1
ATOM 1663 C C . LYS A 1 226 ? 15.426 1.823 -31.922 1.00 76.06 226 LYS A C 1
ATOM 1665 O O . LYS A 1 226 ? 14.859 2.369 -32.862 1.00 76.06 226 LYS A O 1
ATOM 1670 N N . THR A 1 227 ? 15.007 0.662 -31.421 1.00 80.88 227 THR A N 1
ATOM 1671 C CA . THR A 1 227 ? 13.727 0.031 -31.793 1.00 80.88 227 THR A CA 1
ATOM 1672 C C . THR A 1 227 ? 12.720 0.145 -30.651 1.00 80.88 227 THR A C 1
ATOM 1674 O O . THR A 1 227 ? 13.120 0.332 -29.503 1.00 80.88 227 THR A O 1
ATOM 1677 N N . ASN A 1 228 ? 11.418 0.048 -30.935 1.00 73.31 228 ASN A N 1
ATOM 1678 C CA . ASN A 1 228 ? 10.395 0.199 -29.893 1.00 73.31 228 ASN A CA 1
ATOM 1679 C C . ASN A 1 228 ? 10.432 -0.957 -28.869 1.00 73.31 228 ASN A C 1
ATOM 1681 O O . ASN A 1 228 ? 10.267 -0.730 -27.679 1.00 73.31 228 ASN A O 1
ATOM 1685 N N . ASN A 1 229 ? 10.785 -2.174 -29.300 1.00 81.19 229 ASN A N 1
ATOM 1686 C CA . ASN A 1 229 ? 10.759 -3.401 -28.487 1.00 81.19 229 ASN A CA 1
ATOM 1687 C C . ASN A 1 229 ? 11.966 -3.561 -27.541 1.00 81.19 229 ASN A C 1
ATOM 1689 O O . ASN A 1 229 ? 12.527 -4.652 -27.419 1.00 81.19 229 ASN A O 1
ATOM 1693 N N . GLN A 1 230 ? 12.398 -2.485 -26.886 1.00 86.50 230 GLN A N 1
ATOM 1694 C CA . GLN A 1 230 ? 13.399 -2.565 -25.822 1.00 86.50 230 GLN A CA 1
ATOM 1695 C C . GLN A 1 230 ? 12.720 -2.638 -24.459 1.00 86.50 230 GLN A C 1
ATOM 1697 O O . GLN A 1 230 ? 11.819 -1.857 -24.179 1.00 86.50 230 GLN A O 1
ATOM 1702 N N . TYR A 1 231 ? 13.177 -3.537 -23.597 1.00 87.56 231 TYR A N 1
ATOM 1703 C CA . TYR A 1 231 ? 12.642 -3.757 -22.249 1.00 87.56 231 TYR A CA 1
ATOM 1704 C C . TYR A 1 231 ? 13.783 -4.070 -21.282 1.00 87.56 231 TYR A C 1
ATOM 1706 O O . TYR A 1 231 ? 14.907 -4.337 -21.710 1.00 87.56 231 TYR A O 1
ATOM 1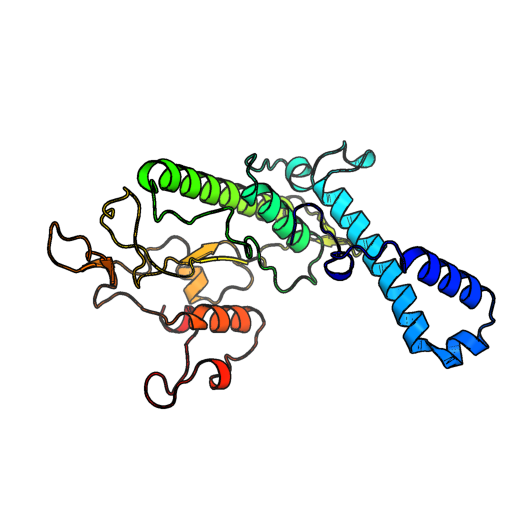714 N N . THR A 1 232 ? 13.528 -4.002 -19.980 1.00 87.19 232 THR A N 1
ATOM 1715 C CA . THR A 1 232 ? 14.482 -4.482 -18.979 1.00 87.19 232 THR A CA 1
ATOM 1716 C C . THR A 1 232 ? 14.255 -5.965 -18.709 1.00 87.19 232 THR A C 1
ATOM 1718 O O . THR A 1 232 ? 13.116 -6.423 -18.680 1.00 87.19 232 THR A O 1
ATOM 1721 N N . ILE A 1 233 ? 15.340 -6.719 -18.545 1.00 87.06 233 ILE A N 1
ATOM 1722 C CA . ILE A 1 233 ? 15.321 -8.101 -18.053 1.00 87.06 233 ILE A CA 1
ATOM 1723 C C . ILE A 1 233 ? 16.242 -8.220 -16.840 1.00 87.06 233 ILE A C 1
ATOM 1725 O O . ILE A 1 233 ? 17.227 -7.478 -16.779 1.00 87.06 233 ILE A O 1
ATOM 1729 N N . PRO A 1 234 ? 15.962 -9.130 -15.896 1.00 88.88 234 PRO A N 1
ATOM 1730 C CA . PRO A 1 234 ? 16.883 -9.446 -14.808 1.00 88.88 234 PRO A CA 1
ATOM 1731 C C . PRO A 1 234 ? 18.271 -9.834 -15.337 1.00 88.88 234 PRO A C 1
ATOM 1733 O O . PRO A 1 234 ? 18.388 -10.481 -16.382 1.00 88.88 234 PRO A O 1
ATOM 1736 N N . THR A 1 235 ? 19.333 -9.430 -14.638 1.00 90.50 235 THR A N 1
ATOM 1737 C CA . THR A 1 235 ? 20.673 -9.995 -14.872 1.00 90.50 235 THR A CA 1
ATOM 1738 C C . THR A 1 235 ? 20.737 -11.445 -14.394 1.00 90.50 235 THR A C 1
ATOM 1740 O O . THR A 1 235 ? 19.903 -11.878 -13.606 1.00 90.50 235 THR A O 1
ATOM 1743 N N . THR A 1 236 ? 21.735 -12.209 -14.847 1.00 88.69 236 THR A N 1
ATOM 1744 C CA . THR A 1 236 ? 21.878 -13.640 -14.513 1.00 88.69 236 THR A CA 1
ATOM 1745 C C . THR A 1 236 ? 21.978 -13.919 -13.008 1.00 88.69 236 THR A C 1
ATOM 1747 O O . THR A 1 236 ? 21.633 -15.007 -12.565 1.00 88.69 236 THR A O 1
ATOM 1750 N N . ASP A 1 237 ? 22.472 -12.958 -12.232 1.00 88.12 237 ASP A N 1
ATOM 1751 C CA . ASP A 1 237 ? 22.622 -13.014 -10.776 1.00 88.12 237 ASP A CA 1
ATOM 1752 C C . ASP A 1 237 ? 21.434 -12.415 -10.010 1.00 88.12 237 ASP A C 1
ATOM 1754 O O . ASP A 1 237 ? 21.428 -12.435 -8.782 1.00 88.12 237 ASP A O 1
ATOM 1758 N N . SER A 1 238 ? 20.429 -11.885 -10.712 1.00 89.81 238 SER A N 1
ATOM 1759 C CA . SER A 1 238 ? 19.247 -11.323 -10.070 1.00 89.81 238 SER A CA 1
ATOM 1760 C C . SER A 1 238 ? 18.210 -12.403 -9.792 1.00 89.81 238 SER A C 1
ATOM 1762 O O . SER A 1 238 ? 17.864 -13.154 -10.709 1.00 89.81 238 SER A O 1
ATOM 1764 N N . PRO A 1 239 ? 17.659 -12.464 -8.570 1.00 88.81 239 PRO A N 1
ATOM 1765 C CA . PRO A 1 239 ? 16.539 -13.341 -8.288 1.00 88.81 239 PRO A CA 1
ATOM 1766 C C . PRO A 1 239 ? 15.317 -12.925 -9.114 1.00 88.81 239 PRO A C 1
ATOM 1768 O O . PRO A 1 239 ? 15.093 -11.745 -9.403 1.00 88.81 239 PRO A O 1
ATOM 1771 N N . THR A 1 240 ? 14.531 -13.922 -9.501 1.00 87.00 240 THR A N 1
ATOM 1772 C CA . THR A 1 240 ? 13.318 -13.760 -10.301 1.00 87.00 240 THR A CA 1
ATOM 1773 C C . THR A 1 240 ? 12.172 -14.494 -9.643 1.00 87.00 240 THR A C 1
ATOM 1775 O O . THR A 1 240 ? 12.357 -15.590 -9.114 1.00 87.00 240 THR A O 1
ATOM 1778 N N . TRP A 1 241 ? 10.984 -13.916 -9.741 1.00 87.31 241 TRP A N 1
ATOM 1779 C CA . TRP A 1 241 ? 9.764 -14.477 -9.187 1.00 87.31 241 TRP A CA 1
ATOM 1780 C C . TRP A 1 241 ? 8.665 -14.448 -10.233 1.00 87.31 241 TRP A C 1
ATOM 1782 O O . TRP A 1 241 ? 8.601 -13.527 -11.050 1.00 87.31 241 TRP A O 1
ATOM 1792 N N . GLU A 1 242 ? 7.792 -15.442 -10.164 1.00 85.56 242 GLU A N 1
ATOM 1793 C CA . GLU A 1 242 ? 6.552 -15.462 -10.927 1.00 85.56 242 GLU A CA 1
ATOM 1794 C C . GLU A 1 242 ? 5.479 -14.625 -10.201 1.00 85.56 242 GLU A C 1
ATOM 1796 O O . GLU A 1 242 ? 5.561 -14.425 -8.983 1.00 85.56 242 GLU A O 1
ATOM 1801 N N . PRO A 1 243 ? 4.458 -14.095 -10.898 1.00 81.62 243 PRO A N 1
ATOM 1802 C CA . PRO A 1 243 ? 3.489 -13.184 -10.288 1.00 81.62 243 PRO A CA 1
ATOM 1803 C C . PRO A 1 243 ? 2.758 -13.732 -9.049 1.00 81.62 243 PRO A C 1
ATOM 1805 O O . PRO A 1 243 ? 2.439 -12.954 -8.143 1.00 81.62 243 PRO A O 1
ATOM 1808 N N . MET A 1 244 ? 2.509 -15.046 -8.945 1.00 85.88 244 MET A N 1
ATOM 1809 C CA . MET A 1 244 ? 1.837 -15.616 -7.768 1.00 85.88 244 MET A CA 1
ATOM 1810 C C . MET A 1 244 ? 2.776 -15.787 -6.570 1.00 85.88 244 MET A C 1
ATOM 1812 O O . MET A 1 244 ? 2.290 -16.048 -5.466 1.00 85.88 244 MET A O 1
ATOM 1816 N N . SER A 1 245 ? 4.081 -15.522 -6.711 1.00 87.75 245 SER A N 1
ATOM 1817 C CA . SER A 1 245 ? 4.996 -15.392 -5.571 1.00 87.75 245 SER A CA 1
ATOM 1818 C C . SER A 1 245 ? 4.551 -14.297 -4.601 1.00 87.75 245 SER A C 1
ATOM 1820 O O . SER A 1 245 ? 4.742 -14.427 -3.392 1.00 87.75 245 SER A O 1
ATOM 1822 N N . MET A 1 246 ? 3.869 -13.257 -5.096 1.00 86.25 246 MET A N 1
ATOM 1823 C CA . MET A 1 246 ? 3.252 -12.239 -4.244 1.00 86.25 246 MET A CA 1
ATOM 1824 C C . MET A 1 246 ? 2.127 -12.802 -3.385 1.00 86.25 246 MET A C 1
ATOM 1826 O O . MET A 1 246 ? 2.089 -12.559 -2.179 1.00 86.25 246 MET A O 1
ATOM 1830 N N . ALA A 1 247 ? 1.219 -13.572 -3.987 1.00 84.12 247 ALA A N 1
ATOM 1831 C CA . ALA A 1 247 ? 0.140 -14.221 -3.253 1.00 84.12 247 ALA A CA 1
ATOM 1832 C C . ALA A 1 247 ? 0.708 -15.213 -2.225 1.00 84.12 247 ALA A C 1
ATOM 1834 O O . ALA A 1 247 ? 0.311 -15.189 -1.062 1.00 84.12 247 ALA A O 1
ATOM 1835 N N . SER A 1 248 ? 1.695 -16.013 -2.638 1.00 86.38 248 SER A N 1
ATOM 1836 C CA . SER A 1 248 ? 2.438 -16.954 -1.795 1.00 86.38 248 SER A CA 1
ATOM 1837 C C . SER A 1 248 ? 3.068 -16.267 -0.572 1.00 86.38 248 SER A C 1
ATOM 1839 O O . SER A 1 248 ? 2.857 -16.707 0.562 1.00 86.38 248 SER A O 1
ATOM 1841 N N . SER A 1 249 ? 3.757 -15.135 -0.765 1.00 87.25 249 SER A N 1
ATOM 1842 C CA . SER A 1 249 ? 4.306 -14.327 0.334 1.00 87.25 249 SER A CA 1
ATOM 1843 C C . SER A 1 249 ? 3.229 -13.759 1.254 1.00 87.25 249 SER A C 1
ATOM 1845 O O . SER A 1 249 ? 3.371 -13.849 2.472 1.00 87.25 249 SER A O 1
ATOM 1847 N N . ILE A 1 250 ? 2.134 -13.222 0.702 1.00 86.12 250 ILE A N 1
ATOM 1848 C CA . ILE A 1 250 ? 1.028 -12.667 1.498 1.00 86.12 250 ILE A CA 1
ATOM 1849 C C . ILE A 1 250 ? 0.413 -13.744 2.397 1.00 86.12 250 ILE A C 1
ATOM 1851 O O . ILE A 1 250 ? 0.231 -13.502 3.587 1.00 86.12 250 ILE A O 1
ATOM 1855 N N . TYR A 1 251 ? 0.143 -14.940 1.866 1.00 84.19 251 TYR A N 1
ATOM 1856 C CA . TYR A 1 251 ? -0.323 -16.071 2.673 1.00 84.19 251 TYR A CA 1
ATOM 1857 C C . TYR A 1 251 ? 0.687 -16.450 3.761 1.00 84.19 251 TYR A C 1
ATOM 1859 O O . TYR A 1 251 ? 0.300 -16.672 4.912 1.00 84.19 251 TYR A O 1
ATOM 1867 N N . GLY A 1 252 ? 1.979 -16.441 3.423 1.00 81.62 252 GLY A N 1
ATOM 1868 C CA . GLY A 1 252 ? 3.067 -16.667 4.368 1.00 81.62 252 GLY A CA 1
ATOM 1869 C C . GLY A 1 252 ? 3.061 -15.694 5.551 1.00 81.62 252 GLY A C 1
ATOM 1870 O O . GLY A 1 252 ? 3.276 -16.128 6.682 1.00 81.62 252 GLY A O 1
ATOM 1871 N N . TYR A 1 253 ? 2.738 -14.414 5.335 1.00 84.94 253 TYR A N 1
ATOM 1872 C CA . TYR A 1 253 ? 2.627 -13.424 6.419 1.00 84.94 253 TYR A CA 1
ATOM 1873 C C . TYR A 1 253 ? 1.517 -13.758 7.431 1.00 84.94 253 TYR A C 1
ATOM 1875 O O . TYR A 1 253 ? 1.603 -13.351 8.587 1.00 84.94 253 TYR A O 1
ATOM 1883 N N . PHE A 1 254 ? 0.504 -14.534 7.029 1.00 83.19 254 PHE A N 1
ATOM 1884 C CA . PHE A 1 254 ? -0.557 -15.039 7.913 1.00 83.19 254 PHE A CA 1
ATOM 1885 C C . PHE A 1 254 ? -0.275 -16.445 8.463 1.00 83.19 254 PHE A C 1
ATOM 1887 O O . PHE A 1 254 ? -1.154 -17.060 9.064 1.00 83.19 254 PHE A O 1
ATOM 1894 N N . GLY A 1 255 ? 0.933 -16.977 8.254 1.00 81.50 255 GLY A N 1
ATOM 1895 C CA . GLY A 1 255 ? 1.319 -18.318 8.693 1.00 81.50 255 GLY A CA 1
ATOM 1896 C C . GLY A 1 255 ? 0.722 -19.451 7.854 1.00 81.50 255 GLY A C 1
ATOM 1897 O O . GLY A 1 255 ? 0.845 -20.616 8.233 1.00 81.50 255 GLY A O 1
ATOM 1898 N N . ALA A 1 256 ? 0.090 -19.144 6.718 1.00 82.38 256 ALA A N 1
ATOM 1899 C CA . ALA A 1 256 ? -0.371 -20.167 5.794 1.00 82.38 256 ALA A CA 1
ATOM 1900 C C . ALA A 1 256 ? 0.811 -20.708 4.980 1.00 82.38 256 ALA A C 1
ATOM 1902 O O . ALA A 1 256 ? 1.657 -19.959 4.487 1.00 82.38 256 ALA A O 1
ATOM 1903 N N . GLN A 1 257 ? 0.861 -22.030 4.817 1.00 77.31 257 GLN A N 1
ATOM 1904 C CA . GLN A 1 257 ? 1.767 -22.641 3.853 1.00 77.31 257 GLN A CA 1
ATOM 1905 C C . GLN A 1 257 ? 1.244 -22.362 2.449 1.00 77.31 257 GLN A C 1
ATOM 1907 O O . GLN A 1 257 ? 0.057 -22.554 2.176 1.00 77.31 257 GLN A O 1
ATOM 1912 N N . ASN A 1 258 ? 2.133 -21.912 1.565 1.00 71.75 258 ASN A N 1
ATOM 1913 C CA . ASN A 1 258 ? 1.779 -21.709 0.172 1.00 71.75 258 ASN A CA 1
ATOM 1914 C C . ASN A 1 258 ? 1.249 -23.015 -0.428 1.00 71.75 258 ASN A C 1
ATOM 1916 O O . ASN A 1 258 ? 1.907 -24.056 -0.371 1.00 71.75 258 ASN A O 1
ATOM 1920 N N . SER A 1 259 ? 0.047 -22.958 -0.992 1.00 69.38 259 SER A N 1
ATOM 1921 C CA . SER A 1 259 ? -0.565 -24.127 -1.596 1.00 69.38 259 SER A CA 1
ATOM 1922 C C . SER A 1 259 ? -0.115 -24.223 -3.043 1.00 69.38 259 SER A C 1
ATOM 1924 O O . SER A 1 259 ? -0.640 -23.516 -3.902 1.00 69.38 259 SER A O 1
ATOM 1926 N N . ALA A 1 260 ? 0.817 -25.137 -3.320 1.00 74.25 260 ALA A N 1
ATOM 1927 C CA . ALA A 1 260 ? 1.259 -25.422 -4.683 1.00 74.25 260 ALA A CA 1
ATOM 1928 C C . ALA A 1 260 ? 0.080 -25.750 -5.621 1.00 74.25 260 ALA A C 1
ATOM 1930 O O . ALA A 1 260 ? 0.180 -25.534 -6.816 1.00 74.25 260 ALA A O 1
ATOM 1931 N N . ILE A 1 261 ? -1.084 -26.177 -5.111 1.00 72.75 261 ILE A N 1
ATOM 1932 C CA . ILE A 1 261 ? -2.276 -26.403 -5.946 1.00 72.75 261 ILE A CA 1
ATOM 1933 C C . ILE A 1 261 ? -2.799 -25.132 -6.641 1.00 72.75 261 ILE A C 1
ATOM 1935 O O . ILE A 1 261 ? -3.497 -25.238 -7.644 1.00 72.75 261 ILE A O 1
ATOM 1939 N N . LEU A 1 262 ? -2.498 -23.943 -6.106 1.00 73.44 262 LEU A N 1
ATOM 1940 C CA . LEU A 1 262 ? -2.956 -22.661 -6.651 1.00 73.44 262 LEU A CA 1
ATOM 1941 C C . LEU A 1 262 ? -1.957 -22.034 -7.628 1.00 73.44 262 LEU A C 1
ATOM 1943 O O . LEU A 1 262 ? -2.327 -21.112 -8.351 1.00 73.44 262 LEU A O 1
ATOM 1947 N N . THR A 1 263 ? -0.703 -22.488 -7.620 1.00 80.56 263 THR A N 1
ATOM 1948 C CA . THR A 1 263 ? 0.399 -21.827 -8.335 1.00 80.56 263 THR A CA 1
ATOM 1949 C C . THR A 1 263 ? 1.254 -22.780 -9.163 1.00 80.56 263 THR A C 1
ATOM 1951 O O . THR A 1 263 ? 2.049 -22.317 -9.973 1.00 80.56 263 THR A O 1
ATOM 1954 N N . ALA A 1 264 ? 1.116 -24.095 -8.983 1.00 83.88 264 ALA A N 1
ATOM 1955 C CA . ALA A 1 264 ? 1.875 -25.078 -9.735 1.00 83.88 264 ALA A CA 1
ATOM 1956 C C . ALA A 1 264 ? 1.263 -25.342 -11.106 1.00 83.88 264 ALA A C 1
ATOM 1958 O O . ALA A 1 264 ? 0.057 -25.543 -11.256 1.00 83.88 264 ALA A O 1
ATOM 1959 N N . ASP A 1 265 ? 2.146 -25.436 -12.088 1.00 86.19 265 ASP A N 1
ATOM 1960 C CA . ASP A 1 265 ? 1.863 -25.979 -13.404 1.00 86.19 265 ASP A CA 1
ATOM 1961 C C . ASP A 1 265 ? 2.690 -27.251 -13.590 1.00 86.19 265 ASP A C 1
ATOM 1963 O O . ASP A 1 265 ? 3.904 -27.246 -13.403 1.00 86.19 265 ASP A O 1
ATOM 1967 N N . ALA A 1 266 ? 2.053 -28.356 -13.974 1.00 85.69 266 ALA A N 1
ATOM 1968 C CA . ALA A 1 266 ? 2.715 -29.660 -14.023 1.00 85.69 266 ALA A CA 1
ATOM 1969 C C . ALA A 1 266 ? 3.901 -29.733 -15.008 1.00 85.69 266 ALA A C 1
ATOM 1971 O O . ALA A 1 266 ? 4.716 -30.650 -14.899 1.00 85.69 266 ALA A O 1
ATOM 1972 N N . LEU A 1 267 ? 3.993 -28.811 -15.971 1.00 86.88 267 LEU A N 1
ATOM 1973 C CA . LEU A 1 267 ? 5.004 -28.816 -17.026 1.00 86.88 267 LEU A CA 1
ATOM 1974 C C . LEU A 1 267 ? 6.034 -27.695 -16.855 1.00 86.88 267 LEU A C 1
ATOM 1976 O O . LEU A 1 267 ? 7.223 -27.928 -17.063 1.00 86.88 267 LEU A O 1
ATOM 1980 N N . LEU A 1 268 ? 5.582 -26.493 -16.504 1.00 83.56 268 LEU A N 1
ATOM 1981 C CA . LEU A 1 268 ? 6.390 -25.274 -16.481 1.00 83.56 268 LEU A CA 1
ATOM 1982 C C . LEU A 1 268 ? 6.807 -24.863 -15.067 1.00 83.56 268 LEU A C 1
ATOM 1984 O O . LEU A 1 268 ? 7.888 -24.305 -14.904 1.00 83.56 268 LEU A O 1
ATOM 1988 N N . ASN A 1 269 ? 5.992 -25.160 -14.051 1.00 85.12 269 ASN A N 1
ATOM 1989 C CA . ASN A 1 269 ? 6.294 -24.830 -12.660 1.00 85.12 269 ASN A CA 1
ATOM 1990 C C . ASN A 1 269 ? 5.746 -25.888 -11.682 1.00 85.12 269 ASN A C 1
ATOM 1992 O O . ASN A 1 269 ? 4.799 -25.621 -10.939 1.00 85.12 269 ASN A O 1
ATOM 1996 N N . PRO A 1 270 ? 6.306 -27.111 -11.658 1.00 84.75 270 PRO A N 1
ATOM 1997 C CA . PRO A 1 270 ? 5.710 -28.233 -10.928 1.00 84.75 270 PRO A CA 1
ATOM 1998 C C . PRO A 1 270 ? 5.721 -28.060 -9.404 1.00 84.75 270 PRO A C 1
ATOM 2000 O O . PRO A 1 270 ? 5.015 -28.781 -8.703 1.00 84.75 270 PRO A O 1
ATOM 2003 N N . LEU A 1 271 ? 6.520 -27.123 -8.884 1.00 84.25 271 LEU A N 1
ATOM 2004 C CA . LEU A 1 271 ? 6.610 -26.817 -7.454 1.00 84.25 271 LEU A CA 1
ATOM 2005 C C . LEU A 1 271 ? 5.729 -25.629 -7.039 1.00 84.25 271 LEU A C 1
ATOM 2007 O O . LEU A 1 271 ? 5.547 -25.401 -5.843 1.00 84.25 271 LEU A O 1
ATOM 2011 N N . GLY A 1 272 ? 5.158 -24.913 -8.009 1.00 87.06 272 GLY A N 1
ATOM 2012 C CA . GLY A 1 272 ? 4.420 -23.681 -7.784 1.00 87.06 272 GLY A CA 1
ATOM 2013 C C . GLY A 1 272 ? 5.301 -22.501 -7.395 1.00 87.06 272 GLY A C 1
ATOM 2014 O O . GLY A 1 272 ? 6.498 -22.619 -7.137 1.00 87.06 272 GLY A O 1
ATOM 2015 N N . ASP A 1 273 ? 4.695 -21.321 -7.401 1.00 88.75 273 ASP A N 1
ATOM 2016 C CA . ASP A 1 273 ? 5.394 -20.068 -7.132 1.00 88.75 273 ASP A CA 1
ATOM 2017 C C . ASP A 1 273 ? 5.862 -19.996 -5.676 1.00 88.75 273 ASP A C 1
ATOM 2019 O O . ASP A 1 273 ? 5.060 -20.037 -4.740 1.00 88.75 273 ASP A O 1
ATOM 2023 N N . ILE A 1 274 ? 7.169 -19.853 -5.481 1.00 88.81 274 ILE A N 1
ATOM 2024 C CA . ILE A 1 274 ? 7.803 -19.706 -4.165 1.00 88.81 274 ILE A CA 1
ATOM 2025 C C . ILE A 1 274 ? 7.498 -18.345 -3.531 1.00 88.81 274 ILE A C 1
ATOM 2027 O O . ILE A 1 274 ? 7.044 -17.426 -4.212 1.00 88.81 274 ILE A O 1
ATOM 2031 N N . ARG A 1 275 ? 7.756 -18.187 -2.229 1.00 88.81 275 ARG A N 1
ATOM 2032 C CA . ARG A 1 275 ? 7.637 -16.879 -1.564 1.00 88.81 275 ARG A CA 1
ATOM 2033 C C . ARG A 1 275 ? 8.820 -15.991 -1.951 1.00 88.81 275 ARG A C 1
ATOM 2035 O O . ARG A 1 275 ? 9.871 -16.486 -2.354 1.00 88.81 275 ARG A O 1
ATOM 2042 N N . LEU A 1 276 ? 8.678 -14.683 -1.757 1.00 88.88 276 LEU A N 1
ATOM 2043 C CA . LEU A 1 276 ? 9.762 -13.720 -1.955 1.00 88.88 276 LEU A CA 1
ATOM 2044 C C . LEU A 1 276 ? 11.008 -14.107 -1.148 1.00 88.88 276 LEU A C 1
ATOM 2046 O O . LEU A 1 276 ? 12.077 -14.249 -1.732 1.00 88.88 276 LEU A O 1
ATOM 2050 N N . GLU A 1 277 ? 10.853 -14.378 0.155 1.00 89.50 277 GLU A N 1
ATOM 2051 C CA . GLU A 1 277 ? 11.943 -14.830 1.037 1.00 89.50 277 GLU A CA 1
ATOM 2052 C C . GLU A 1 277 ? 12.753 -16.014 0.481 1.00 89.50 277 GLU A C 1
ATOM 2054 O O . GLU A 1 277 ? 13.959 -16.107 0.716 1.00 89.50 277 GLU A O 1
ATOM 2059 N N . ASP A 1 278 ? 12.112 -16.934 -0.237 1.00 88.62 278 ASP A N 1
ATOM 2060 C CA . ASP A 1 278 ? 12.731 -18.205 -0.605 1.00 88.62 278 ASP A CA 1
ATOM 2061 C C . ASP A 1 278 ? 13.814 -18.038 -1.691 1.00 88.62 278 ASP A C 1
ATOM 2063 O O . ASP A 1 278 ? 14.695 -18.892 -1.794 1.00 88.62 278 ASP A O 1
ATOM 2067 N N . ALA A 1 279 ? 13.798 -16.927 -2.442 1.00 86.75 279 ALA A N 1
ATOM 2068 C CA . ALA A 1 279 ? 14.829 -16.587 -3.431 1.00 86.75 279 ALA A CA 1
ATOM 2069 C C . ALA A 1 279 ? 15.761 -15.437 -3.005 1.00 86.75 279 ALA A C 1
ATOM 2071 O O . ALA A 1 279 ? 16.620 -15.038 -3.793 1.00 86.75 279 ALA A O 1
ATOM 2072 N N . LEU A 1 280 ? 15.587 -14.905 -1.787 1.00 86.50 280 LEU A N 1
ATOM 2073 C CA . LEU A 1 280 ? 16.491 -13.923 -1.176 1.00 86.50 280 LEU A CA 1
ATOM 2074 C C . LEU A 1 280 ? 17.693 -14.582 -0.486 1.00 86.50 280 LEU A C 1
ATOM 2076 O O . LEU A 1 280 ? 17.583 -15.746 -0.016 1.00 86.50 280 LEU A O 1
#